Protein AF-A0A940D2N0-F1 (afdb_monomer_lite)

Structure (mmCIF, N/CA/C/O backbone):
data_AF-A0A940D2N0-F1
#
_entry.id   AF-A0A940D2N0-F1
#
loop_
_atom_site.group_PDB
_atom_site.id
_atom_site.type_symbol
_atom_site.label_atom_id
_atom_site.label_alt_id
_atom_site.label_comp_id
_atom_site.label_asym_id
_atom_site.label_entity_id
_atom_site.label_seq_id
_atom_site.pdbx_PDB_ins_code
_atom_site.Cartn_x
_atom_site.Cartn_y
_atom_site.Cartn_z
_atom_site.occupancy
_atom_site.B_iso_or_equiv
_atom_site.auth_seq_id
_atom_site.auth_comp_id
_atom_site.auth_asym_id
_atom_site.auth_atom_id
_atom_site.pdbx_PDB_model_num
ATOM 1 N N . MET A 1 1 ? 44.400 31.206 -24.553 1.00 42.47 1 MET A N 1
ATOM 2 C CA . MET A 1 1 ? 43.713 30.083 -25.236 1.00 42.47 1 MET A CA 1
ATOM 3 C C . MET A 1 1 ? 43.648 28.810 -24.386 1.00 42.47 1 MET A C 1
ATOM 5 O O . MET A 1 1 ? 42.580 28.224 -24.351 1.00 42.47 1 MET A O 1
ATOM 9 N N . ARG A 1 2 ? 44.701 28.421 -23.636 1.00 30.66 2 ARG A N 1
ATOM 10 C CA . ARG A 1 2 ? 44.625 27.320 -22.640 1.00 30.66 2 ARG A CA 1
ATOM 11 C C . ARG A 1 2 ? 43.564 27.548 -21.544 1.00 30.66 2 ARG A C 1
ATOM 13 O O . ARG A 1 2 ? 42.699 26.708 -21.365 1.00 30.66 2 ARG A O 1
ATOM 20 N N . LEU A 1 3 ? 43.518 28.754 -20.968 1.00 36.91 3 LEU A N 1
ATOM 21 C CA . LEU A 1 3 ? 42.547 29.148 -19.926 1.00 36.91 3 LEU A CA 1
ATOM 22 C C . LEU A 1 3 ? 41.059 28.997 -20.302 1.00 36.91 3 LEU A C 1
ATOM 24 O O . LEU A 1 3 ? 40.230 28.784 -19.427 1.00 36.91 3 LEU A O 1
ATOM 28 N N . VAL A 1 4 ? 40.704 29.105 -21.588 1.00 44.12 4 VAL A N 1
ATOM 29 C CA . VAL A 1 4 ? 39.301 28.993 -22.036 1.00 44.12 4 VAL A CA 1
ATOM 30 C C . VAL A 1 4 ? 38.882 27.526 -22.161 1.00 44.12 4 VAL A C 1
ATOM 32 O O . VAL A 1 4 ? 37.734 27.189 -21.895 1.00 44.12 4 VAL A O 1
ATOM 35 N N . ILE A 1 5 ? 39.821 26.648 -22.519 1.00 44.94 5 ILE A N 1
ATOM 36 C CA . ILE A 1 5 ? 39.589 25.202 -22.600 1.00 44.94 5 ILE A CA 1
ATOM 37 C C . ILE A 1 5 ? 39.470 24.632 -21.181 1.00 44.94 5 ILE A C 1
ATOM 39 O O . ILE A 1 5 ? 38.525 23.901 -20.897 1.00 44.94 5 ILE A O 1
ATOM 43 N N . ASP A 1 6 ? 40.338 25.061 -20.262 1.00 41.06 6 ASP A N 1
ATOM 44 C CA . ASP A 1 6 ? 40.288 24.637 -18.858 1.00 41.06 6 ASP A CA 1
ATOM 45 C C . ASP A 1 6 ? 39.016 25.146 -18.147 1.00 41.06 6 ASP A C 1
ATOM 47 O O . ASP A 1 6 ? 38.401 24.419 -17.364 1.00 41.06 6 ASP A O 1
ATOM 51 N N . GLY A 1 7 ? 38.563 26.361 -18.484 1.00 45.44 7 GLY A N 1
ATOM 52 C CA . GLY A 1 7 ? 37.360 26.979 -17.917 1.00 45.44 7 GLY A CA 1
ATOM 53 C C . GLY A 1 7 ? 36.029 26.373 -18.375 1.00 45.44 7 GLY A C 1
ATOM 54 O O . GLY A 1 7 ? 35.038 26.520 -17.669 1.00 45.44 7 GLY A O 1
ATOM 55 N N . VAL A 1 8 ? 35.986 25.677 -19.519 1.00 53.19 8 VAL A N 1
ATOM 56 C CA . VAL A 1 8 ? 34.777 24.989 -20.021 1.00 53.19 8 VAL A CA 1
ATOM 57 C C . VAL A 1 8 ? 34.807 23.496 -19.691 1.00 53.19 8 VAL A C 1
ATOM 59 O O . VAL A 1 8 ? 33.771 22.921 -19.360 1.00 53.19 8 VAL A O 1
ATOM 62 N N . CYS A 1 9 ? 35.987 22.869 -19.707 1.00 49.59 9 CYS A N 1
ATOM 63 C CA . CYS A 1 9 ? 36.129 21.450 -19.391 1.00 49.59 9 CYS A CA 1
ATOM 64 C C . CYS A 1 9 ? 35.822 21.141 -17.919 1.00 49.59 9 CYS A C 1
ATOM 66 O O . CYS A 1 9 ? 35.158 20.146 -17.648 1.00 49.59 9 CYS A O 1
ATOM 68 N N . MET A 1 10 ? 36.232 21.993 -16.974 1.00 48.81 10 MET A N 1
ATOM 69 C CA . MET A 1 10 ? 35.959 21.772 -15.546 1.00 48.81 10 MET A CA 1
ATOM 70 C C . MET A 1 10 ? 34.458 21.779 -15.193 1.00 48.81 10 MET A C 1
ATOM 72 O O . MET A 1 10 ? 34.001 20.804 -14.600 1.00 48.81 10 MET A O 1
ATOM 76 N N . PRO A 1 11 ? 33.648 22.784 -15.584 1.00 55.59 11 PRO A N 1
ATOM 77 C CA . PRO A 1 11 ? 32.206 22.753 -15.346 1.00 55.59 11 PRO A CA 1
ATOM 78 C C . PRO A 1 11 ? 31.516 21.584 -16.049 1.00 55.59 11 PRO A C 1
ATOM 80 O O . PRO A 1 11 ? 30.593 21.006 -15.488 1.00 55.59 11 PRO A O 1
ATOM 83 N N . LEU A 1 12 ? 31.960 21.202 -17.252 1.00 55.38 12 LEU A N 1
ATOM 84 C CA . LEU A 1 12 ? 31.376 20.075 -17.980 1.00 55.38 12 LEU A CA 1
ATOM 85 C C . LEU A 1 12 ? 31.662 18.744 -17.274 1.00 55.38 12 LEU A C 1
ATOM 87 O O . LEU A 1 12 ? 30.763 17.923 -17.137 1.00 55.38 12 LEU A O 1
ATOM 91 N N . VAL A 1 13 ? 32.888 18.551 -16.777 1.00 58.03 13 VAL A N 1
ATOM 92 C CA . VAL A 1 13 ? 33.259 17.384 -15.967 1.00 58.03 13 VAL A CA 1
ATOM 93 C C . VAL A 1 13 ? 32.485 17.384 -14.655 1.00 58.03 13 VAL A C 1
ATOM 95 O O . VAL A 1 13 ? 31.964 16.341 -14.287 1.00 58.03 13 VAL A O 1
ATOM 98 N N . VAL A 1 14 ? 32.322 18.537 -13.998 1.00 57.53 14 VAL A N 1
ATOM 99 C CA . VAL A 1 14 ? 31.516 18.667 -12.775 1.00 57.53 14 VAL A CA 1
ATOM 100 C C . VAL A 1 14 ? 30.045 18.355 -13.044 1.00 57.53 14 VAL A C 1
ATOM 102 O O . VAL A 1 14 ? 29.460 17.612 -12.275 1.00 57.53 14 VAL A O 1
ATOM 105 N N . VAL A 1 15 ? 29.452 18.825 -14.146 1.00 58.59 15 VAL A N 1
ATOM 106 C CA . VAL A 1 15 ? 28.062 18.511 -14.527 1.00 58.59 15 VAL A CA 1
ATOM 107 C C . VAL A 1 15 ? 27.904 17.040 -14.906 1.00 58.59 15 VAL A C 1
ATOM 109 O O . VAL A 1 15 ? 26.910 16.424 -14.532 1.00 58.59 15 VAL A O 1
ATOM 112 N N . ILE A 1 16 ? 28.876 16.438 -15.595 1.00 58.12 16 ILE A N 1
ATOM 113 C CA . ILE A 1 16 ? 28.885 14.995 -15.882 1.00 58.12 16 ILE A CA 1
ATOM 114 C C . ILE A 1 16 ? 28.991 14.203 -14.572 1.00 58.12 16 ILE A C 1
ATOM 116 O O . ILE A 1 16 ? 28.229 13.269 -14.363 1.00 58.12 16 ILE A O 1
ATOM 120 N N . PHE A 1 17 ? 29.856 14.613 -13.644 1.00 59.34 17 PHE A N 1
ATOM 121 C CA . PHE A 1 17 ? 29.992 13.967 -12.339 1.00 59.34 17 PHE A CA 1
ATOM 122 C C . PHE A 1 17 ? 28.720 14.129 -11.492 1.00 59.34 17 PHE A C 1
ATOM 124 O O . PHE A 1 17 ? 28.229 13.158 -10.928 1.00 59.34 17 PHE A O 1
ATOM 131 N N . HIS A 1 18 ? 28.120 15.323 -11.469 1.00 52.34 18 HIS A N 1
ATOM 132 C CA . HIS A 1 18 ? 26.886 15.598 -10.727 1.00 52.34 18 HIS A CA 1
ATOM 133 C C . HIS A 1 18 ? 25.662 14.92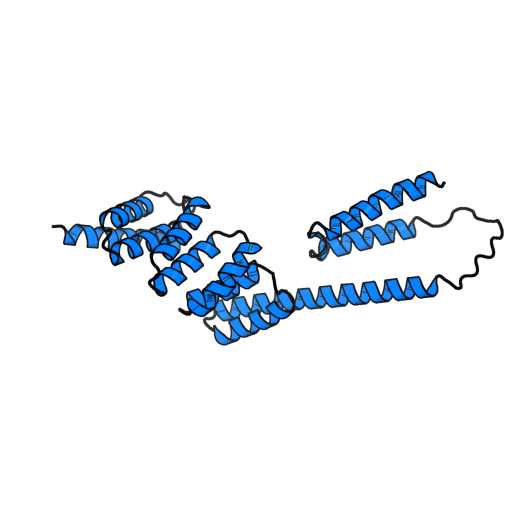1 -11.348 1.00 52.34 18 HIS A C 1
ATOM 135 O O . HIS A 1 18 ? 24.758 14.530 -10.626 1.00 52.34 18 HIS A O 1
ATOM 141 N N . SER A 1 19 ? 25.628 14.735 -12.670 1.00 52.41 19 SER A N 1
ATOM 142 C CA . SER A 1 19 ? 24.551 14.011 -13.365 1.00 52.41 19 SER A CA 1
ATOM 143 C C . SER A 1 19 ? 24.666 12.486 -13.275 1.00 52.41 19 SER A C 1
ATOM 145 O O . SER A 1 19 ? 23.705 11.788 -13.591 1.00 52.41 19 SER A O 1
ATOM 147 N N . PHE A 1 20 ? 25.815 11.973 -12.825 1.00 51.84 20 PHE A N 1
ATOM 148 C CA . PHE A 1 20 ? 25.974 10.590 -12.372 1.00 51.84 20 PHE A CA 1
ATOM 149 C C . PHE A 1 20 ? 25.550 10.398 -10.906 1.00 51.84 20 PHE A C 1
ATOM 151 O O . PHE A 1 20 ? 25.188 9.286 -10.529 1.00 51.84 20 PHE A O 1
ATOM 158 N N . VAL A 1 21 ? 25.613 11.456 -10.087 1.00 49.47 21 VAL A N 1
ATOM 159 C CA . VAL A 1 21 ? 25.302 11.417 -8.646 1.00 49.47 21 VAL A CA 1
ATOM 160 C C . VAL A 1 21 ? 23.835 11.755 -8.369 1.00 49.47 21 VAL A C 1
ATOM 162 O O . VAL A 1 21 ? 23.192 11.070 -7.579 1.00 49.47 21 VAL A O 1
ATOM 165 N N . ASP A 1 22 ? 23.282 12.752 -9.056 1.00 48.19 22 ASP A N 1
ATOM 166 C CA . ASP A 1 22 ? 21.862 13.079 -9.014 1.00 48.19 22 ASP A CA 1
ATOM 167 C C . ASP A 1 22 ? 21.151 12.485 -10.229 1.00 48.19 22 ASP A C 1
ATOM 169 O O . ASP A 1 22 ? 21.727 12.312 -11.298 1.00 48.19 22 ASP A O 1
ATOM 173 N N . ASN A 1 23 ? 19.865 12.181 -10.081 1.00 56.75 23 ASN A N 1
ATOM 174 C CA . ASN A 1 23 ? 19.067 11.383 -11.015 1.00 56.75 23 ASN A CA 1
ATOM 175 C C . ASN A 1 23 ? 18.307 12.171 -12.136 1.00 56.75 23 ASN A C 1
ATOM 177 O O . ASN A 1 23 ? 17.272 11.668 -12.582 1.00 56.75 23 ASN A O 1
ATOM 181 N N . PRO A 1 24 ? 18.684 13.386 -12.628 1.00 51.34 24 PRO A N 1
ATOM 182 C CA . PRO A 1 24 ? 17.834 14.131 -13.561 1.00 51.34 24 PRO A CA 1
ATOM 183 C C . PRO A 1 24 ? 17.935 13.666 -15.024 1.00 51.34 24 PRO A C 1
ATOM 185 O O . PRO A 1 24 ? 17.017 13.939 -15.794 1.00 51.34 24 PRO A O 1
ATOM 188 N N . LEU A 1 25 ? 18.976 12.924 -15.431 1.00 50.53 25 LEU A N 1
ATOM 189 C CA . LEU A 1 25 ? 19.099 12.415 -16.811 1.00 50.53 25 LEU A CA 1
ATOM 190 C C . LEU A 1 25 ? 18.144 11.252 -17.138 1.00 50.53 25 LEU A C 1
ATOM 192 O O . LEU A 1 25 ? 17.963 10.932 -18.312 1.00 50.53 25 LEU A O 1
ATOM 196 N N . ARG A 1 26 ? 17.482 10.650 -16.137 1.00 53.97 26 ARG A N 1
ATOM 197 C CA . ARG A 1 26 ? 16.362 9.720 -16.374 1.00 53.97 26 ARG A CA 1
ATOM 198 C C . ARG A 1 26 ? 15.154 10.421 -16.995 1.00 53.97 26 ARG A C 1
ATOM 200 O O . ARG A 1 26 ? 14.359 9.780 -17.680 1.00 53.97 26 ARG A O 1
ATOM 207 N N . ASN A 1 27 ? 15.008 11.727 -16.773 1.00 63.56 27 ASN A N 1
ATOM 208 C CA . ASN A 1 27 ? 13.950 12.492 -17.405 1.00 63.56 27 ASN A CA 1
ATOM 209 C C . ASN A 1 27 ? 14.336 12.789 -18.861 1.00 63.56 27 ASN A C 1
ATOM 211 O O . ASN A 1 27 ? 15.255 13.563 -19.135 1.00 63.56 27 ASN A O 1
ATOM 215 N N . VAL A 1 28 ? 13.599 12.179 -19.793 1.00 57.47 28 VAL A N 1
ATOM 216 C CA . VAL A 1 28 ? 13.829 12.279 -21.242 1.00 57.47 28 VAL A CA 1
ATOM 217 C C . VAL A 1 28 ? 13.925 13.737 -21.701 1.00 57.47 28 VAL A C 1
ATOM 219 O O . VAL A 1 28 ? 14.784 14.059 -22.518 1.00 57.47 28 VAL A O 1
ATOM 222 N N . ALA A 1 29 ? 13.117 14.641 -21.138 1.00 56.66 29 ALA A N 1
ATOM 223 C CA . ALA A 1 29 ? 13.148 16.058 -21.498 1.00 56.66 29 ALA A CA 1
ATOM 224 C C . ALA A 1 29 ? 14.491 16.719 -21.143 1.00 56.66 29 ALA A C 1
ATOM 226 O O . ALA A 1 29 ? 15.056 17.458 -21.949 1.00 56.66 29 ALA A O 1
ATOM 227 N N . VAL A 1 30 ? 15.039 16.407 -19.966 1.00 63.41 30 VAL A N 1
ATOM 228 C CA . VAL A 1 30 ? 16.324 16.950 -19.502 1.00 63.41 30 VAL A CA 1
ATOM 229 C C . VAL A 1 30 ? 17.475 16.389 -20.336 1.00 63.41 30 VAL A C 1
ATOM 231 O O . VAL A 1 30 ? 18.354 17.144 -20.750 1.00 63.41 30 VAL A O 1
ATOM 234 N N . GLY A 1 31 ? 17.437 15.092 -20.664 1.00 60.97 31 GLY A N 1
ATOM 235 C CA . GLY A 1 31 ? 18.424 14.462 -21.546 1.00 60.97 31 GLY A CA 1
ATOM 236 C C . GLY A 1 31 ? 18.449 15.071 -22.956 1.00 60.97 31 GLY A C 1
ATOM 237 O O . GLY A 1 31 ? 19.522 15.321 -23.512 1.00 60.97 31 GLY A O 1
ATOM 238 N N . VAL A 1 32 ? 17.280 15.382 -23.525 1.00 64.62 32 VAL A N 1
ATOM 239 C CA . VAL A 1 32 ? 17.170 16.035 -24.843 1.00 64.62 32 VAL A CA 1
ATOM 240 C C . VAL A 1 32 ? 17.714 17.468 -24.804 1.00 64.62 32 VAL A C 1
ATOM 242 O O . VAL A 1 32 ? 18.492 17.851 -25.676 1.00 64.62 32 VAL A O 1
ATOM 245 N N . ILE A 1 33 ? 17.379 18.252 -23.775 1.00 68.31 33 ILE A N 1
ATOM 246 C CA . ILE A 1 33 ? 17.893 19.625 -23.623 1.00 68.31 33 ILE A CA 1
ATOM 247 C C . ILE A 1 33 ? 19.417 19.618 -23.447 1.00 68.31 33 ILE A C 1
ATOM 249 O O . ILE A 1 33 ? 20.118 20.414 -24.072 1.00 68.31 33 ILE A O 1
ATOM 253 N N . PHE A 1 34 ? 19.943 18.698 -22.637 1.00 69.69 34 PHE A N 1
ATOM 254 C CA . PHE A 1 34 ? 21.377 18.572 -22.395 1.00 69.69 34 PHE A CA 1
ATOM 255 C C . PHE A 1 34 ? 22.150 18.209 -23.671 1.00 69.69 34 PHE A C 1
ATOM 257 O O . PHE A 1 34 ? 23.133 18.865 -24.014 1.00 69.69 34 PHE A O 1
ATOM 264 N N . THR A 1 35 ? 21.682 17.209 -24.423 1.00 67.81 35 THR A N 1
ATOM 265 C CA . THR A 1 35 ? 22.320 16.805 -25.690 1.00 67.81 35 THR A CA 1
ATOM 266 C C . THR A 1 35 ? 22.256 17.906 -26.751 1.00 67.81 35 THR A C 1
ATOM 268 O O . THR A 1 35 ? 23.238 18.131 -27.460 1.0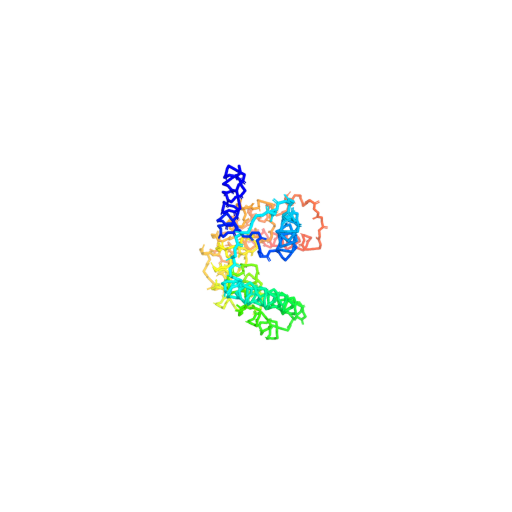0 67.81 35 THR A O 1
ATOM 271 N N . PHE A 1 36 ? 21.153 18.655 -26.811 1.00 68.69 36 PHE A N 1
ATOM 272 C CA . PHE A 1 36 ? 21.015 19.819 -27.686 1.00 68.69 36 PHE A CA 1
ATOM 273 C C . PHE A 1 36 ? 21.981 20.958 -27.311 1.00 68.69 36 PHE A C 1
ATOM 275 O O . PHE A 1 36 ? 22.633 21.528 -28.188 1.00 68.69 36 PHE A O 1
ATOM 282 N N . MET A 1 37 ? 22.147 21.245 -26.015 1.00 64.69 37 MET A N 1
ATOM 283 C CA . MET A 1 37 ? 23.111 22.235 -25.510 1.00 64.69 37 MET A CA 1
ATOM 284 C C . MET A 1 37 ? 24.556 21.864 -25.876 1.00 64.69 37 MET A C 1
ATOM 286 O O . MET A 1 37 ? 25.300 22.702 -26.387 1.00 64.69 37 MET A O 1
ATOM 290 N N . VAL A 1 38 ? 24.948 20.600 -25.683 1.00 69.88 38 VAL A N 1
ATOM 291 C CA . VAL A 1 38 ? 26.287 20.108 -26.056 1.00 69.88 38 VAL A CA 1
ATOM 292 C C . VAL A 1 38 ? 26.518 20.225 -27.569 1.00 69.88 38 VAL A C 1
ATOM 294 O O . VAL A 1 38 ? 27.590 20.660 -27.999 1.00 69.88 38 VAL A O 1
ATOM 297 N N . ALA A 1 39 ? 25.510 19.911 -28.389 1.00 65.56 39 ALA A N 1
ATOM 298 C CA . ALA A 1 39 ? 25.588 20.061 -29.842 1.00 65.56 39 ALA A CA 1
ATOM 299 C C . ALA A 1 39 ? 25.752 21.531 -30.278 1.00 65.56 39 ALA A C 1
ATOM 301 O O . ALA A 1 39 ? 26.574 21.823 -31.147 1.00 65.56 39 ALA A O 1
ATOM 302 N N . LEU A 1 40 ? 25.036 22.470 -29.648 1.00 60.00 40 LEU A N 1
ATOM 303 C CA . LEU A 1 40 ? 25.166 23.910 -29.914 1.00 60.00 40 LEU A CA 1
ATOM 304 C C . LEU A 1 40 ? 26.561 24.449 -29.569 1.00 60.00 40 LEU A C 1
ATOM 306 O O . LEU A 1 40 ? 27.141 25.209 -30.348 1.00 60.00 40 LEU A O 1
ATOM 310 N N . VAL A 1 41 ? 27.129 24.027 -28.436 1.00 62.94 41 VAL A N 1
ATOM 311 C CA . VAL A 1 41 ? 28.503 24.388 -28.048 1.00 62.94 41 VAL A CA 1
ATOM 312 C C . VAL A 1 41 ? 29.515 23.835 -29.057 1.00 62.94 41 VAL A C 1
ATOM 314 O O . VAL A 1 41 ? 30.440 24.545 -29.451 1.00 62.94 41 VAL A O 1
ATOM 317 N N . SER A 1 42 ? 29.309 22.608 -29.548 1.00 56.44 42 SER A N 1
ATOM 318 C CA . SER A 1 42 ? 30.153 22.001 -30.585 1.00 56.44 42 SER A CA 1
ATOM 319 C C . SER A 1 42 ? 30.074 22.739 -31.931 1.00 56.44 42 SER A C 1
ATOM 321 O O . SER A 1 42 ? 31.092 22.886 -32.607 1.00 56.44 42 SER A O 1
ATOM 323 N N . LEU A 1 43 ? 28.902 23.265 -32.302 1.00 55.00 43 LEU A N 1
ATOM 324 C CA . LEU A 1 43 ? 28.702 24.027 -33.543 1.00 55.00 43 LEU A CA 1
ATOM 325 C C . LEU A 1 43 ? 29.325 25.432 -33.505 1.00 55.00 43 LEU A C 1
ATOM 327 O O . LEU A 1 43 ? 29.778 25.924 -34.540 1.00 55.00 43 LEU A O 1
ATOM 331 N N . ASN A 1 44 ? 29.402 26.062 -32.328 1.00 50.31 44 ASN A N 1
ATOM 332 C CA . ASN A 1 44 ? 30.057 27.365 -32.154 1.00 50.31 44 ASN A CA 1
ATOM 333 C C . ASN A 1 44 ? 31.597 27.294 -32.159 1.00 50.31 44 ASN A C 1
ATOM 335 O O . ASN A 1 44 ? 32.256 28.330 -32.240 1.00 50.31 44 ASN A O 1
ATOM 339 N N . LEU A 1 45 ? 32.191 26.096 -32.177 1.00 47.84 45 LEU A N 1
ATOM 340 C CA . LEU A 1 45 ? 33.626 25.878 -32.402 1.00 47.84 45 LEU A CA 1
ATOM 341 C C . LEU A 1 45 ? 33.982 25.844 -33.903 1.00 47.84 45 LEU A C 1
ATOM 343 O O . LEU A 1 45 ? 34.798 25.038 -34.352 1.00 47.84 45 LEU A O 1
ATOM 347 N N . LYS A 1 46 ? 33.398 26.735 -34.713 1.00 45.09 46 LYS A N 1
ATOM 348 C CA . LYS A 1 46 ? 33.908 26.997 -36.065 1.00 45.09 46 LYS A CA 1
ATOM 349 C C . LYS A 1 46 ? 35.216 27.778 -35.931 1.00 45.09 46 LYS A C 1
ATOM 351 O O . LYS A 1 46 ? 35.212 28.977 -35.666 1.00 45.09 46 LYS A O 1
ATOM 356 N N . VAL A 1 47 ? 36.329 27.056 -36.074 1.00 47.81 47 VAL A N 1
ATOM 357 C CA . VAL A 1 47 ? 37.717 27.540 -36.044 1.00 47.81 47 VAL A CA 1
ATOM 358 C C . VAL A 1 47 ? 37.863 28.766 -36.946 1.00 47.81 47 VAL A C 1
ATOM 360 O O . VAL A 1 47 ? 37.959 28.658 -38.167 1.00 47.81 47 VAL A O 1
ATOM 363 N N . ARG A 1 48 ? 37.863 29.951 -36.334 1.00 42.91 48 ARG A N 1
ATOM 364 C CA . ARG A 1 48 ? 38.181 31.206 -37.007 1.00 42.91 48 ARG A CA 1
ATOM 365 C C . ARG A 1 48 ? 39.700 31.374 -36.923 1.00 42.91 48 ARG A C 1
ATOM 367 O O . ARG A 1 48 ? 40.227 31.727 -35.874 1.00 42.91 48 ARG A O 1
ATOM 374 N N . ASN A 1 49 ? 40.349 31.075 -38.048 1.00 44.78 49 ASN A N 1
ATOM 375 C CA . ASN A 1 49 ? 41.762 31.268 -38.397 1.00 44.78 49 ASN A CA 1
ATOM 376 C C . ASN A 1 49 ? 42.767 30.230 -37.860 1.00 44.78 49 ASN A C 1
ATOM 378 O O . ASN A 1 49 ? 43.369 30.397 -36.804 1.00 44.78 49 ASN A O 1
ATOM 382 N N . LEU A 1 50 ? 43.032 29.207 -38.680 1.00 42.22 50 LEU A N 1
ATOM 383 C CA . LEU A 1 50 ? 44.270 28.419 -38.647 1.00 42.22 50 LEU A CA 1
ATOM 384 C C . LEU A 1 50 ? 44.789 28.201 -40.081 1.00 42.22 50 LEU A C 1
ATOM 386 O O . LEU A 1 50 ? 44.848 27.087 -40.590 1.00 42.22 50 LEU A O 1
ATOM 390 N N . GLU A 1 51 ? 45.207 29.283 -40.741 1.00 42.12 51 GLU A N 1
ATOM 391 C CA . GLU A 1 51 ? 46.221 29.185 -41.797 1.00 42.12 51 GLU A CA 1
ATOM 392 C C . GLU A 1 51 ? 47.594 29.048 -41.132 1.00 42.12 51 GLU A C 1
ATOM 394 O O . GLU A 1 51 ? 48.350 30.005 -40.990 1.00 42.12 51 GLU A O 1
ATOM 399 N N . ARG A 1 52 ? 47.905 27.849 -40.644 1.00 38.41 52 ARG A N 1
ATOM 400 C CA . ARG A 1 52 ? 49.288 27.379 -40.520 1.00 38.41 52 ARG A CA 1
ATOM 401 C C . ARG A 1 52 ? 49.270 25.865 -40.433 1.00 38.41 52 ARG A C 1
ATOM 403 O O . ARG A 1 52 ? 48.621 25.280 -39.570 1.00 38.41 52 ARG A O 1
ATOM 410 N N . SER A 1 53 ? 49.955 25.270 -41.397 1.00 45.72 53 SER A N 1
ATOM 411 C CA . SER A 1 53 ? 50.086 23.847 -41.661 1.00 45.72 53 SER A CA 1
ATOM 412 C C . SER A 1 53 ? 50.530 23.063 -40.427 1.00 45.72 53 SER A C 1
ATOM 414 O O . SER A 1 53 ? 51.713 22.865 -40.172 1.00 45.72 53 SER A O 1
ATOM 416 N N . VAL A 1 54 ? 49.555 22.543 -39.692 1.00 41.66 54 VAL A N 1
ATOM 417 C CA . VAL A 1 54 ? 49.727 21.316 -38.923 1.00 41.66 54 VA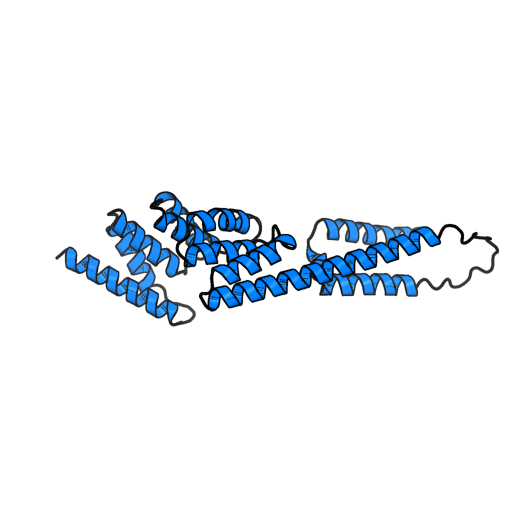L A CA 1
ATOM 418 C C . VAL A 1 54 ? 49.027 20.252 -39.749 1.00 41.66 54 VAL A C 1
ATOM 420 O O . VAL A 1 54 ? 47.802 20.260 -39.861 1.00 41.66 54 VAL A O 1
ATOM 423 N N . SER A 1 55 ? 49.792 19.364 -40.381 1.00 35.75 55 SER A N 1
ATOM 424 C CA . SER A 1 55 ? 49.258 18.147 -40.991 1.00 35.75 55 SER A CA 1
ATOM 425 C C . SER A 1 55 ? 48.757 17.231 -39.873 1.00 35.75 55 SER A C 1
ATOM 427 O O . SER A 1 55 ? 49.383 16.248 -39.491 1.00 35.75 55 SER A O 1
ATOM 429 N N . PHE A 1 56 ? 47.608 17.588 -39.301 1.00 41.53 56 PHE A N 1
ATOM 430 C CA . PHE A 1 56 ? 46.897 16.768 -38.340 1.00 41.53 56 PHE A CA 1
ATOM 431 C C . PHE A 1 56 ? 46.290 15.613 -39.132 1.00 41.53 56 PHE A C 1
ATOM 433 O O . PHE A 1 56 ? 45.205 15.717 -39.703 1.00 41.53 56 PHE A O 1
ATOM 440 N N . THR A 1 57 ? 47.042 14.523 -39.262 1.00 38.78 57 THR A N 1
ATOM 441 C CA . THR A 1 57 ? 46.560 13.301 -39.899 1.00 38.78 57 THR A CA 1
ATOM 442 C C . THR A 1 57 ? 45.268 12.870 -39.212 1.00 38.78 57 THR A C 1
ATOM 444 O O . THR A 1 57 ? 45.273 12.440 -38.062 1.00 38.78 57 THR A O 1
ATOM 447 N N . PHE A 1 58 ? 44.161 12.968 -39.949 1.00 45.75 58 PHE A N 1
ATOM 448 C CA . PHE A 1 58 ? 42.770 12.681 -39.571 1.00 45.75 58 PHE A CA 1
ATOM 449 C C . PHE A 1 58 ? 42.504 11.237 -39.073 1.00 45.75 58 PHE A C 1
ATOM 451 O O . PHE A 1 58 ? 41.354 10.847 -38.876 1.00 45.75 58 PHE A O 1
ATOM 458 N N . LYS A 1 59 ? 43.547 10.421 -38.871 1.00 50.28 59 LYS A N 1
ATOM 459 C CA . LYS A 1 59 ? 43.464 8.972 -38.636 1.00 50.28 59 LYS A CA 1
ATOM 460 C C . LYS A 1 59 ? 42.832 8.572 -37.294 1.00 50.28 59 LYS A C 1
ATOM 462 O O . LYS A 1 59 ? 42.305 7.471 -37.211 1.00 50.28 59 LYS A O 1
ATOM 467 N N . ASN A 1 60 ? 42.787 9.456 -36.290 1.00 52.28 60 ASN A N 1
ATOM 468 C CA . ASN A 1 60 ? 42.316 9.105 -34.935 1.00 52.28 60 ASN A CA 1
ATOM 469 C C . ASN A 1 60 ? 40.926 9.659 -34.546 1.00 52.28 60 ASN A C 1
ATOM 471 O O . ASN A 1 60 ? 40.491 9.462 -33.416 1.00 52.28 60 ASN A O 1
ATOM 475 N N . ILE A 1 61 ? 40.188 10.307 -35.460 1.00 53.69 61 ILE A N 1
ATOM 476 C CA . ILE A 1 61 ? 38.821 10.826 -35.192 1.00 53.69 61 ILE A CA 1
ATOM 477 C C . ILE A 1 61 ? 37.747 9.737 -35.386 1.00 53.69 61 ILE A C 1
ATOM 479 O O . ILE A 1 61 ? 36.670 9.782 -34.788 1.00 53.69 61 ILE A O 1
ATOM 483 N N . PHE A 1 62 ? 38.046 8.734 -36.211 1.00 58.03 62 PHE A N 1
ATOM 484 C CA . PHE A 1 62 ? 37.140 7.633 -36.533 1.00 58.03 62 PHE A CA 1
ATOM 485 C C . PHE A 1 62 ? 36.668 6.822 -35.306 1.00 58.03 62 PHE A C 1
ATOM 487 O O . PHE A 1 62 ? 35.453 6.664 -35.160 1.00 58.03 62 PHE A O 1
ATOM 494 N N . PRO A 1 63 ? 37.544 6.381 -34.372 1.00 66.75 63 PRO A N 1
ATOM 495 C CA . PRO A 1 63 ? 37.099 5.625 -33.198 1.00 66.75 63 PRO A CA 1
ATOM 496 C C . PRO A 1 63 ? 36.208 6.456 -32.264 1.00 66.75 63 PRO A C 1
ATOM 498 O O . PRO A 1 63 ? 35.230 5.932 -31.738 1.00 66.75 63 PRO A O 1
ATOM 501 N N . HIS A 1 64 ? 36.467 7.762 -32.122 1.00 63.78 64 HIS A N 1
ATOM 502 C CA . HIS A 1 64 ? 35.620 8.646 -31.315 1.00 63.78 64 HIS A CA 1
ATOM 503 C C . HIS A 1 64 ? 34.224 8.824 -31.932 1.00 63.78 64 HIS A C 1
ATOM 505 O O . HIS A 1 64 ? 33.231 8.829 -31.210 1.00 63.78 64 HIS A O 1
ATOM 511 N N . ARG A 1 65 ? 34.116 8.951 -33.263 1.00 71.62 65 ARG A N 1
ATOM 512 C CA . ARG A 1 65 ? 32.817 9.068 -33.953 1.00 71.62 65 ARG A CA 1
ATOM 513 C C . ARG A 1 65 ? 31.980 7.793 -33.850 1.00 71.62 65 ARG A C 1
ATOM 515 O O . ARG A 1 65 ? 30.775 7.880 -33.619 1.00 71.62 65 ARG A O 1
ATOM 522 N N . ILE A 1 66 ? 32.621 6.629 -33.966 1.00 80.00 66 ILE A N 1
ATOM 523 C CA . ILE A 1 66 ? 31.970 5.329 -33.759 1.00 80.00 66 ILE A CA 1
ATOM 524 C C . ILE A 1 66 ? 31.491 5.206 -32.311 1.00 80.00 66 ILE A C 1
ATOM 526 O O . ILE A 1 66 ? 30.329 4.879 -32.088 1.00 80.00 66 ILE A O 1
ATOM 530 N N . PHE A 1 67 ? 32.341 5.539 -31.335 1.00 77.94 67 PHE A N 1
ATOM 531 C CA . PHE A 1 67 ? 31.976 5.509 -29.919 1.00 77.94 67 PHE A CA 1
ATOM 532 C C . PHE A 1 67 ? 30.797 6.442 -29.607 1.00 77.94 67 PHE A C 1
ATOM 534 O O . PHE A 1 67 ? 29.832 6.014 -28.979 1.00 77.94 67 PHE A O 1
ATOM 541 N N . SER A 1 68 ? 30.809 7.682 -30.114 1.00 72.12 68 SER A N 1
ATOM 542 C CA . SER A 1 68 ? 29.681 8.607 -29.943 1.00 72.12 68 SER A CA 1
ATOM 543 C C . SER A 1 68 ? 28.399 8.110 -30.618 1.00 72.12 68 SER A C 1
ATOM 545 O O . SER A 1 68 ? 27.317 8.286 -30.069 1.00 72.12 68 SER A O 1
ATOM 547 N N . GLY A 1 69 ? 28.502 7.451 -31.778 1.00 79.12 69 GLY A N 1
ATOM 548 C CA . GLY A 1 69 ? 27.352 6.854 -32.460 1.00 79.12 69 GLY A CA 1
ATOM 549 C C . GLY A 1 69 ? 26.751 5.688 -31.674 1.00 79.12 69 GLY A C 1
ATOM 550 O O . GLY A 1 69 ? 25.542 5.649 -31.462 1.00 79.12 69 GLY A O 1
ATOM 551 N N . LEU A 1 70 ? 27.595 4.779 -31.173 1.00 85.69 70 LEU A N 1
ATOM 552 C CA . LEU A 1 70 ? 27.175 3.663 -30.319 1.00 85.69 70 LEU A CA 1
ATOM 553 C C . LEU A 1 70 ? 26.547 4.153 -29.010 1.00 85.69 70 LEU A C 1
ATOM 555 O O . LEU A 1 70 ? 25.534 3.605 -28.582 1.00 85.69 70 LEU A O 1
ATOM 559 N N . LEU A 1 71 ? 27.097 5.214 -28.413 1.00 81.56 71 LEU A N 1
ATOM 560 C CA . LEU A 1 71 ? 26.536 5.840 -27.218 1.00 81.56 71 LEU A CA 1
ATOM 561 C C . LEU A 1 71 ? 25.130 6.396 -27.479 1.00 81.56 71 LEU A C 1
ATOM 563 O O . LEU A 1 71 ? 24.228 6.152 -26.683 1.00 81.56 71 LEU A O 1
ATOM 567 N N . VAL A 1 72 ? 24.918 7.094 -28.600 1.00 83.06 72 VAL A N 1
ATOM 568 C CA . VAL A 1 72 ? 23.589 7.605 -28.978 1.00 83.06 72 VAL A CA 1
ATOM 569 C C . VAL A 1 72 ? 22.611 6.457 -29.218 1.00 83.06 72 VAL A C 1
ATOM 571 O O . VAL A 1 72 ? 21.498 6.499 -28.702 1.00 83.06 72 VAL A O 1
ATOM 574 N N . VAL A 1 73 ? 23.017 5.405 -29.934 1.00 85.69 73 VAL A N 1
ATOM 575 C CA . VAL A 1 73 ? 22.170 4.220 -30.154 1.00 85.69 73 VAL A CA 1
ATOM 576 C C . VAL A 1 73 ? 21.802 3.554 -28.828 1.00 85.69 73 VAL A C 1
ATOM 578 O O . VAL A 1 73 ? 20.640 3.217 -28.620 1.00 85.69 73 VAL A O 1
ATOM 581 N N . TYR A 1 74 ? 22.754 3.421 -27.904 1.00 83.81 74 TYR A N 1
ATOM 582 C CA . TYR A 1 74 ? 22.508 2.890 -26.565 1.00 83.81 74 TYR A CA 1
ATOM 583 C C . TYR A 1 74 ? 21.552 3.779 -25.756 1.00 83.81 74 TYR A C 1
ATOM 585 O O . TYR A 1 74 ? 20.615 3.276 -25.138 1.00 83.81 74 TYR A O 1
ATOM 593 N N . MET A 1 75 ? 21.732 5.102 -25.786 1.00 78.88 75 MET A N 1
ATOM 594 C CA . MET A 1 75 ? 20.829 6.047 -25.120 1.00 78.88 75 MET A CA 1
ATOM 595 C C . MET A 1 75 ? 19.409 5.986 -25.696 1.00 78.88 75 MET A C 1
ATOM 597 O O . MET A 1 75 ? 18.447 5.962 -24.932 1.00 78.88 75 MET A O 1
ATOM 601 N N . VAL A 1 76 ? 19.264 5.902 -27.022 1.00 84.56 76 VAL A N 1
ATOM 602 C CA . VAL A 1 76 ? 17.963 5.752 -27.694 1.00 84.56 76 VAL A CA 1
ATOM 603 C C . VAL A 1 76 ? 17.329 4.400 -27.371 1.00 84.56 76 VAL A C 1
ATOM 605 O O . VAL A 1 76 ? 16.138 4.326 -27.081 1.00 84.56 76 VAL A O 1
ATOM 608 N N . TYR A 1 77 ? 18.109 3.319 -27.368 1.00 84.81 77 TYR A N 1
ATOM 609 C CA . TYR A 1 77 ? 17.617 2.001 -26.979 1.00 84.81 77 TYR A CA 1
ATOM 610 C C . TYR A 1 77 ? 17.065 2.014 -25.548 1.00 84.81 77 TYR A C 1
ATOM 612 O O . TYR A 1 77 ? 15.941 1.562 -25.321 1.00 84.81 77 TYR A O 1
ATOM 620 N N . ASN A 1 78 ? 17.813 2.593 -24.603 1.00 80.81 78 ASN A N 1
ATOM 621 C CA . ASN A 1 78 ? 17.380 2.714 -23.213 1.00 80.81 78 ASN A CA 1
ATOM 622 C C . ASN A 1 78 ? 16.168 3.633 -23.054 1.00 80.81 78 ASN A C 1
ATOM 624 O O . ASN A 1 78 ? 15.262 3.298 -22.299 1.00 80.81 78 ASN A O 1
ATOM 628 N N . SER A 1 79 ? 16.099 4.758 -23.771 1.00 80.69 79 SER A N 1
ATOM 629 C CA . SER A 1 79 ? 14.949 5.667 -23.679 1.00 80.69 79 SER A CA 1
ATOM 630 C C . SER A 1 79 ? 13.668 5.028 -24.222 1.00 80.69 79 SER A C 1
ATOM 632 O O . SER A 1 79 ? 12.596 5.171 -23.626 1.00 80.69 79 SER A O 1
ATOM 634 N N . VAL A 1 80 ? 13.767 4.251 -25.305 1.00 86.12 80 VAL A N 1
ATOM 635 C CA . VAL A 1 80 ? 12.648 3.466 -25.839 1.00 86.12 80 VAL A CA 1
ATOM 636 C C . VAL A 1 80 ? 12.275 2.327 -24.887 1.00 86.12 80 VAL A C 1
ATOM 638 O O . VAL A 1 80 ? 11.087 2.104 -24.650 1.00 86.12 80 VAL A O 1
ATOM 641 N N . ALA A 1 81 ? 13.251 1.616 -24.313 1.00 86.50 81 ALA A N 1
ATOM 642 C CA . ALA A 1 81 ? 12.997 0.569 -23.321 1.00 86.50 81 ALA A CA 1
ATOM 643 C C . ALA A 1 81 ? 12.263 1.128 -22.094 1.00 86.50 81 ALA A C 1
ATOM 645 O O . ALA A 1 81 ? 11.206 0.613 -21.728 1.00 86.50 81 ALA A O 1
ATOM 646 N N . LEU A 1 82 ? 12.742 2.250 -21.556 1.00 88.31 82 LEU A N 1
ATOM 647 C CA . LEU A 1 82 ? 12.122 2.964 -20.446 1.00 88.31 82 LEU A CA 1
ATOM 648 C C . LEU A 1 82 ? 10.685 3.385 -20.781 1.00 88.31 82 LEU A C 1
ATOM 650 O O . LEU A 1 82 ? 9.761 3.124 -20.015 1.00 88.31 82 LEU A O 1
ATOM 654 N N . SER A 1 83 ? 10.468 3.964 -21.964 1.00 88.12 83 SER A N 1
ATOM 655 C CA . SER A 1 83 ? 9.132 4.375 -22.417 1.00 88.12 83 SER A CA 1
ATOM 656 C C . SER A 1 83 ? 8.162 3.190 -22.486 1.00 88.12 83 SER A C 1
ATOM 658 O O . SER A 1 83 ? 7.028 3.283 -22.013 1.00 88.12 83 SER A O 1
ATOM 660 N N . ARG A 1 84 ? 8.609 2.043 -23.016 1.00 93.38 84 ARG A N 1
ATOM 661 C CA . ARG A 1 84 ? 7.808 0.807 -23.044 1.00 93.38 84 ARG A CA 1
ATOM 662 C C . ARG A 1 84 ? 7.496 0.286 -21.644 1.00 93.38 84 ARG A C 1
ATOM 664 O O . ARG A 1 84 ? 6.384 -0.185 -21.420 1.00 93.38 84 ARG A O 1
ATOM 671 N N . ALA A 1 85 ? 8.439 0.386 -20.711 1.00 94.19 85 ALA A N 1
ATOM 672 C CA . ALA A 1 85 ? 8.236 -0.022 -19.326 1.00 94.19 85 ALA A CA 1
ATOM 673 C C . ALA A 1 85 ? 7.107 0.776 -18.659 1.00 94.19 85 ALA A C 1
ATOM 675 O O . ALA A 1 85 ? 6.200 0.188 -18.071 1.00 94.19 85 ALA A O 1
ATOM 676 N N . TYR A 1 86 ? 7.094 2.101 -18.833 1.00 94.19 86 TYR A N 1
ATOM 677 C CA . TYR A 1 86 ? 6.015 2.954 -18.325 1.00 94.19 86 TYR A CA 1
ATOM 678 C C . TYR A 1 86 ? 4.664 2.667 -18.992 1.00 94.19 86 TYR A C 1
ATOM 680 O O . TYR A 1 86 ? 3.631 2.720 -18.325 1.00 94.19 86 TYR A O 1
ATOM 688 N N . ILE A 1 87 ? 4.642 2.323 -20.284 1.00 94.88 87 ILE A N 1
ATOM 689 C CA . ILE A 1 87 ? 3.405 1.909 -20.966 1.00 94.88 87 ILE A CA 1
ATOM 690 C C . ILE A 1 87 ? 2.857 0.619 -20.343 1.00 94.88 87 ILE A C 1
ATOM 692 O O . ILE A 1 87 ? 1.699 0.594 -19.931 1.00 94.88 87 ILE A O 1
ATOM 696 N N . ARG A 1 88 ? 3.694 -0.414 -20.184 1.00 97.56 88 ARG A N 1
ATOM 697 C CA . ARG A 1 88 ? 3.308 -1.676 -19.527 1.00 97.56 88 ARG A CA 1
ATOM 698 C C . ARG A 1 88 ? 2.838 -1.454 -18.095 1.00 97.56 88 ARG A C 1
ATOM 700 O O . ARG A 1 88 ? 1.845 -2.035 -17.673 1.00 97.56 88 ARG A O 1
ATOM 707 N N . TRP A 1 89 ? 3.504 -0.576 -17.348 1.00 97.75 89 TRP A N 1
ATOM 708 C CA . TRP A 1 89 ? 3.057 -0.200 -16.011 1.00 97.75 89 TRP A CA 1
ATOM 709 C C . TRP A 1 89 ? 1.647 0.413 -16.061 1.00 97.75 89 TRP A C 1
ATOM 711 O O . TRP A 1 89 ? 0.752 -0.034 -15.340 1.00 97.75 89 TRP A O 1
ATOM 721 N N . ARG A 1 90 ? 1.390 1.370 -16.958 1.00 97.44 90 ARG A N 1
ATOM 722 C CA . ARG A 1 90 ? 0.049 1.957 -17.120 1.00 97.44 90 ARG A CA 1
ATOM 723 C C . ARG A 1 90 ? -1.010 0.927 -17.519 1.00 97.44 90 ARG A C 1
ATOM 725 O O . ARG A 1 90 ? -2.121 0.988 -16.996 1.00 97.44 90 ARG A O 1
ATOM 732 N N . GLU A 1 91 ? -0.679 -0.021 -18.391 1.00 97.38 91 GLU A N 1
ATOM 733 C CA . GLU A 1 91 ? -1.560 -1.146 -18.730 1.00 97.38 91 GLU A CA 1
ATOM 734 C C . GLU A 1 91 ? -1.860 -2.012 -17.505 1.00 97.38 91 GLU A C 1
ATOM 736 O O . GLU A 1 91 ? -3.020 -2.328 -17.243 1.00 97.38 91 GLU A O 1
ATOM 741 N N . GLY A 1 92 ? -0.838 -2.344 -16.711 1.00 97.56 92 GLY A N 1
ATOM 742 C CA . GLY A 1 92 ? -1.005 -3.093 -15.469 1.00 97.56 92 GLY A CA 1
ATOM 743 C C . GLY A 1 92 ? -1.960 -2.394 -14.504 1.00 97.56 92 GLY A C 1
ATOM 744 O O . GLY A 1 92 ? -2.877 -3.017 -13.973 1.00 97.56 92 GLY A O 1
ATOM 745 N N . LEU A 1 93 ? -1.825 -1.071 -14.364 1.00 96.88 93 LEU A N 1
ATOM 746 C CA . LEU A 1 93 ? -2.725 -0.252 -13.553 1.00 96.88 93 LEU A CA 1
ATOM 747 C C . LEU A 1 93 ? -4.163 -0.274 -14.082 1.00 96.88 93 LEU A C 1
ATOM 749 O O . LEU A 1 93 ? -5.100 -0.363 -13.289 1.00 96.88 93 LEU A O 1
ATOM 753 N N . ALA A 1 94 ? -4.349 -0.217 -15.400 1.00 97.44 94 ALA A N 1
ATOM 754 C CA . ALA A 1 94 ? -5.668 -0.317 -16.014 1.00 97.44 94 ALA A CA 1
ATOM 755 C C . ALA A 1 94 ? -6.313 -1.692 -15.764 1.00 97.44 94 ALA A C 1
ATOM 757 O O . ALA A 1 94 ? -7.476 -1.753 -15.369 1.00 97.44 94 ALA A O 1
ATOM 758 N N . TYR A 1 95 ? -5.559 -2.788 -15.906 1.00 97.75 95 TYR A N 1
ATOM 759 C CA . TYR A 1 95 ? -6.055 -4.139 -15.628 1.00 97.75 95 TYR A CA 1
ATOM 760 C C . TYR A 1 95 ? -6.421 -4.347 -14.155 1.00 97.75 95 TYR A C 1
ATOM 762 O O . TYR A 1 95 ? -7.474 -4.915 -13.871 1.00 97.75 95 TYR A O 1
ATOM 770 N N . VAL A 1 96 ? -5.604 -3.858 -13.215 1.00 96.88 96 VAL A N 1
ATOM 771 C CA . VAL A 1 96 ? -5.908 -3.926 -11.774 1.00 96.88 96 VAL A CA 1
ATOM 772 C C . VAL A 1 96 ? -7.192 -3.161 -11.451 1.00 96.88 96 VAL A C 1
ATOM 774 O O . VAL A 1 96 ? -8.055 -3.695 -10.756 1.00 96.88 96 VAL A O 1
ATOM 777 N N . LYS A 1 97 ? -7.365 -1.953 -12.007 1.00 95.06 97 LYS A N 1
ATOM 778 C CA . LYS A 1 97 ? -8.608 -1.170 -11.869 1.00 95.06 97 LYS A CA 1
ATOM 779 C C . LYS A 1 97 ? -9.822 -1.871 -12.480 1.00 95.06 97 LYS A C 1
ATOM 781 O O . LYS A 1 97 ? -10.920 -1.740 -11.958 1.00 95.06 97 LYS A O 1
ATOM 786 N N . ALA A 1 98 ? -9.625 -2.644 -13.545 1.00 96.25 98 ALA A N 1
ATOM 787 C CA . ALA A 1 98 ? -10.656 -3.483 -14.155 1.00 96.25 98 ALA A CA 1
ATOM 788 C C . ALA A 1 98 ? -10.897 -4.808 -13.402 1.00 96.25 98 ALA A C 1
ATOM 790 O O . ALA A 1 98 ? -11.534 -5.711 -13.936 1.00 96.25 98 ALA A O 1
ATOM 791 N N . HIS A 1 99 ? -10.371 -4.954 -12.183 1.00 94.81 99 HIS A N 1
ATOM 792 C CA . HIS A 1 99 ? -10.442 -6.162 -11.360 1.00 94.81 99 HIS A CA 1
ATOM 793 C C . HIS A 1 99 ? -9.755 -7.416 -11.948 1.00 94.81 99 HIS A C 1
ATOM 795 O O . HIS A 1 99 ? -9.952 -8.529 -11.462 1.00 94.81 99 HIS A O 1
ATOM 801 N N . LEU A 1 100 ? -8.886 -7.256 -12.951 1.00 95.50 100 LEU A N 1
ATOM 802 C CA . LEU A 1 100 ? -8.161 -8.341 -13.621 1.00 95.50 100 LEU A CA 1
ATOM 803 C C . LEU A 1 100 ? -6.736 -8.483 -13.065 1.00 95.50 100 LEU A C 1
ATOM 805 O O . LEU A 1 100 ? -5.755 -8.185 -13.752 1.00 95.50 100 LEU A O 1
ATOM 809 N N . LEU A 1 101 ? -6.614 -8.966 -11.821 1.00 94.75 101 LEU A N 1
ATOM 810 C CA . LEU A 1 101 ? -5.326 -9.052 -11.117 1.00 94.75 101 LEU A CA 1
ATOM 811 C C . LEU A 1 101 ? -4.250 -9.798 -11.916 1.00 94.75 101 LEU A C 1
ATOM 813 O O . LEU A 1 101 ? -3.141 -9.294 -12.033 1.00 94.75 101 LEU A O 1
ATOM 817 N N . GLY A 1 102 ? -4.562 -10.975 -12.471 1.00 95.94 102 GLY A N 1
ATOM 818 C CA . GLY A 1 102 ? -3.567 -11.806 -13.163 1.00 95.94 102 GLY A CA 1
ATOM 819 C C . GLY A 1 102 ? -2.870 -11.065 -14.308 1.00 95.94 102 GLY A C 1
ATOM 820 O O . GLY A 1 102 ? -1.644 -11.000 -14.342 1.00 95.94 102 GLY A O 1
ATOM 821 N N . ARG A 1 103 ? -3.655 -10.417 -15.181 1.00 96.50 103 ARG A N 1
ATOM 822 C CA . ARG A 1 103 ? -3.130 -9.606 -16.295 1.00 96.50 103 ARG A CA 1
ATOM 823 C C . ARG A 1 103 ? -2.414 -8.349 -15.804 1.00 96.50 103 ARG A C 1
ATOM 825 O O . ARG A 1 103 ? -1.398 -7.955 -16.367 1.00 96.50 103 ARG A O 1
ATOM 832 N N . GLY A 1 104 ? -2.933 -7.723 -14.747 1.00 97.56 104 GLY A N 1
ATOM 833 C CA . GLY A 1 104 ? -2.316 -6.541 -14.151 1.00 97.56 104 GLY A CA 1
ATOM 834 C C . GLY A 1 104 ? -0.918 -6.821 -13.607 1.00 97.56 104 GLY A C 1
ATOM 835 O O . GLY A 1 104 ? 0.037 -6.122 -13.941 1.00 97.56 104 GLY A O 1
ATOM 836 N N . ILE A 1 105 ? -0.793 -7.895 -12.831 1.00 97.62 105 ILE A N 1
ATOM 837 C CA . ILE A 1 105 ? 0.468 -8.375 -12.267 1.00 97.62 105 ILE A CA 1
ATOM 838 C C . ILE A 1 105 ? 1.448 -8.792 -13.365 1.00 97.62 105 ILE A C 1
ATOM 840 O O . ILE A 1 105 ? 2.623 -8.446 -13.280 1.00 97.62 105 ILE A O 1
ATOM 844 N N . GLU A 1 106 ? 0.982 -9.476 -14.412 1.00 97.62 106 GLU A N 1
ATOM 845 C CA . GLU A 1 106 ? 1.813 -9.825 -15.568 1.00 97.62 106 GLU A CA 1
ATOM 846 C C . GLU A 1 106 ? 2.437 -8.572 -16.201 1.00 97.62 106 GLU A C 1
ATOM 848 O O . GLU A 1 106 ? 3.660 -8.488 -16.343 1.00 97.62 106 GLU A O 1
ATOM 853 N N . LYS A 1 107 ? 1.624 -7.546 -16.480 1.00 98.19 107 LYS A N 1
ATOM 854 C CA . LYS A 1 107 ? 2.108 -6.280 -17.043 1.00 98.19 107 LYS A CA 1
ATOM 855 C C . LYS A 1 107 ? 3.039 -5.517 -16.116 1.00 98.19 107 LYS A C 1
ATOM 857 O O . LYS A 1 107 ? 4.038 -4.963 -16.579 1.00 98.19 107 LYS A O 1
ATOM 862 N N . TYR A 1 108 ? 2.784 -5.537 -14.812 1.00 98.00 108 TYR A N 1
ATOM 863 C CA . TYR A 1 108 ? 3.731 -4.981 -13.855 1.00 98.00 108 TYR A CA 1
ATOM 864 C C . TYR A 1 108 ? 5.063 -5.732 -13.841 1.00 98.00 108 TYR A C 1
ATOM 866 O O . TYR A 1 108 ? 6.109 -5.090 -13.803 1.00 98.00 108 TYR A O 1
ATOM 874 N N . HIS A 1 109 ? 5.061 -7.063 -13.919 1.00 96.88 109 HIS A N 1
ATOM 875 C CA . HIS A 1 109 ? 6.297 -7.840 -13.995 1.00 96.88 109 HIS A CA 1
ATOM 876 C C . HIS A 1 109 ? 7.061 -7.598 -15.299 1.00 96.88 109 HIS A C 1
ATOM 878 O O . HIS A 1 109 ? 8.290 -7.563 -15.276 1.00 96.88 109 HIS A O 1
ATOM 884 N N . GLU A 1 110 ? 6.374 -7.385 -16.425 1.00 96.94 110 GLU A N 1
ATOM 885 C CA . GLU A 1 110 ? 7.034 -6.948 -17.659 1.00 96.94 110 GLU A CA 1
ATOM 886 C C . GLU A 1 110 ? 7.688 -5.566 -17.505 1.00 96.94 110 GLU A C 1
ATOM 888 O O . GLU A 1 110 ? 8.794 -5.368 -18.004 1.00 96.94 110 GLU A O 1
ATOM 893 N N . ALA A 1 111 ? 7.033 -4.619 -16.824 1.00 96.75 111 ALA A N 1
ATOM 894 C CA . ALA A 1 111 ? 7.600 -3.297 -16.545 1.00 96.75 111 ALA A CA 1
ATOM 895 C C . ALA A 1 111 ? 8.794 -3.374 -15.579 1.00 96.75 111 ALA A C 1
ATOM 897 O O . ALA A 1 111 ? 9.794 -2.686 -15.771 1.00 96.75 111 ALA A O 1
ATOM 898 N N . LEU A 1 112 ? 8.722 -4.260 -14.583 1.00 95.81 112 LEU A N 1
ATOM 899 C CA . LEU A 1 112 ? 9.746 -4.440 -13.552 1.00 95.81 112 LEU A CA 1
ATOM 900 C C . LEU A 1 112 ? 11.100 -4.890 -14.124 1.00 95.81 112 LEU A C 1
ATOM 902 O O . LEU A 1 112 ? 12.128 -4.637 -13.506 1.00 95.81 112 LEU A O 1
ATOM 906 N N . LYS A 1 113 ? 11.124 -5.522 -15.307 1.00 94.56 113 LYS A N 1
ATOM 907 C CA . LYS A 1 113 ? 12.373 -5.907 -15.994 1.00 94.56 113 LYS A CA 1
ATOM 908 C C . LYS A 1 113 ? 13.245 -4.699 -16.337 1.00 94.56 113 LYS A C 1
ATOM 910 O O . LYS A 1 113 ? 14.462 -4.774 -16.224 1.00 94.56 113 LYS A O 1
ATOM 915 N N . ASP A 1 114 ? 12.607 -3.607 -16.746 1.00 92.81 114 ASP A N 1
ATOM 916 C CA . ASP A 1 114 ? 13.261 -2.363 -17.158 1.00 92.81 114 ASP A CA 1
ATOM 917 C C . ASP A 1 114 ? 13.299 -1.332 -16.002 1.00 92.81 114 ASP A C 1
ATOM 919 O O . ASP A 1 114 ? 14.100 -0.397 -16.014 1.00 92.81 114 ASP A O 1
ATOM 923 N N . LEU A 1 115 ? 12.443 -1.509 -14.986 1.00 93.31 115 LEU A N 1
ATOM 924 C CA . LEU A 1 115 ? 12.267 -0.627 -13.824 1.00 93.31 115 LEU A CA 1
ATOM 925 C C . LEU A 1 115 ? 12.392 -1.389 -12.480 1.00 93.31 115 LEU A C 1
ATOM 927 O O . LEU A 1 115 ? 11.466 -1.343 -11.668 1.00 93.31 115 LEU A O 1
ATOM 931 N N . PRO A 1 116 ? 13.502 -2.100 -12.207 1.00 91.81 116 PRO A N 1
ATOM 932 C CA . PRO A 1 116 ? 13.577 -3.054 -11.092 1.00 91.81 116 PRO A CA 1
ATOM 933 C C . PRO A 1 116 ? 13.450 -2.428 -9.696 1.00 91.81 116 PRO A C 1
ATOM 935 O O . PRO A 1 116 ? 12.937 -3.086 -8.787 1.00 91.81 116 PRO A O 1
ATOM 938 N N . ASP A 1 117 ? 13.885 -1.175 -9.541 1.00 90.12 117 ASP A N 1
ATOM 939 C CA . ASP A 1 117 ? 13.940 -0.448 -8.262 1.00 90.12 117 ASP A CA 1
ATOM 940 C C . ASP A 1 117 ? 13.049 0.802 -8.239 1.00 90.12 117 ASP A C 1
ATOM 942 O O . ASP A 1 117 ? 13.151 1.650 -7.347 1.00 90.12 117 ASP A O 1
ATOM 946 N N . GLU A 1 118 ? 12.155 0.918 -9.222 1.00 94.56 118 GLU A N 1
ATOM 947 C CA . GLU A 1 118 ? 11.183 2.003 -9.278 1.00 94.56 118 GLU A CA 1
ATOM 948 C C . GLU A 1 118 ? 10.151 1.828 -8.157 1.00 94.56 118 GLU A C 1
ATOM 950 O O . GLU A 1 118 ? 9.264 0.971 -8.221 1.00 94.56 118 GLU A O 1
ATOM 955 N N . GLY A 1 119 ? 10.292 2.623 -7.095 1.00 95.88 119 GLY A N 1
ATOM 956 C CA . GLY A 1 119 ? 9.544 2.435 -5.852 1.00 95.88 119 GLY A CA 1
ATOM 957 C C . GLY A 1 119 ? 8.035 2.563 -6.028 1.00 95.88 119 GLY A C 1
ATOM 958 O O . GLY A 1 119 ? 7.277 1.817 -5.414 1.00 95.88 119 GLY A O 1
ATOM 959 N N . GLU A 1 120 ? 7.583 3.444 -6.918 1.00 96.56 120 GLU A N 1
ATOM 960 C CA . GLU A 1 120 ? 6.158 3.615 -7.197 1.00 96.56 120 GLU A CA 1
ATOM 961 C C . GLU A 1 120 ? 5.569 2.411 -7.963 1.00 96.56 120 GLU A C 1
ATOM 963 O O . GLU A 1 120 ? 4.458 1.967 -7.662 1.00 96.56 120 GLU A O 1
ATOM 968 N N . LEU A 1 121 ? 6.316 1.802 -8.896 1.00 97.50 121 LEU A N 1
ATOM 969 C CA . LEU A 1 121 ? 5.908 0.547 -9.543 1.00 97.50 121 LEU A CA 1
ATOM 970 C C . LEU A 1 121 ? 5.832 -0.592 -8.518 1.00 97.50 121 LEU A C 1
ATOM 972 O O . LEU A 1 121 ? 4.849 -1.333 -8.485 1.00 97.50 121 LEU A O 1
ATOM 976 N N . LEU A 1 122 ? 6.839 -0.710 -7.649 1.00 98.12 122 LEU A N 1
ATOM 977 C CA . LEU A 1 122 ? 6.849 -1.691 -6.561 1.00 98.12 122 LEU A CA 1
ATOM 978 C C . LEU A 1 122 ? 5.651 -1.493 -5.618 1.00 98.12 122 LEU A C 1
ATOM 980 O O . LEU A 1 122 ? 4.999 -2.467 -5.240 1.00 98.12 122 LEU A O 1
ATOM 984 N N . PHE A 1 123 ? 5.304 -0.246 -5.290 1.00 98.31 123 PHE A N 1
ATOM 985 C CA . PHE A 1 123 ? 4.108 0.072 -4.513 1.00 98.31 123 PHE A CA 1
ATOM 986 C C . PHE A 1 123 ? 2.826 -0.351 -5.237 1.00 98.31 123 PHE A C 1
ATOM 988 O O . PHE A 1 123 ? 1.944 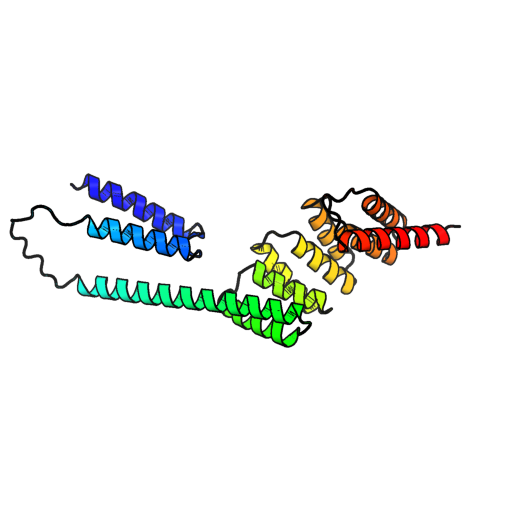-0.935 -4.608 1.00 98.31 123 PHE A O 1
ATOM 995 N N . HIS A 1 124 ? 2.709 -0.132 -6.547 1.00 97.88 124 HIS A N 1
ATOM 996 C CA . HIS A 1 124 ? 1.544 -0.585 -7.311 1.00 97.88 124 HIS A CA 1
ATOM 997 C C . HIS A 1 124 ? 1.399 -2.112 -7.322 1.00 97.88 124 HIS A C 1
ATOM 999 O O . HIS A 1 124 ? 0.296 -2.621 -7.130 1.00 97.88 124 HIS A O 1
ATOM 1005 N N . ILE A 1 125 ? 2.502 -2.854 -7.452 1.00 98.06 125 ILE A N 1
ATOM 1006 C CA . ILE A 1 125 ? 2.489 -4.320 -7.338 1.00 98.06 125 ILE A CA 1
ATOM 1007 C C . ILE A 1 125 ? 2.051 -4.747 -5.932 1.00 98.06 125 ILE A C 1
ATOM 1009 O O . ILE A 1 125 ? 1.141 -5.564 -5.778 1.00 98.06 125 ILE A O 1
ATOM 1013 N N . GLY A 1 126 ? 2.681 -4.180 -4.900 1.00 97.81 126 GLY A N 1
ATOM 1014 C CA . GLY A 1 126 ? 2.385 -4.498 -3.506 1.00 97.81 126 GLY A CA 1
ATOM 1015 C C . GLY A 1 126 ? 0.939 -4.177 -3.123 1.00 97.81 126 GLY A C 1
ATOM 1016 O O . GLY A 1 126 ? 0.246 -5.012 -2.548 1.00 97.81 126 GLY A O 1
ATOM 1017 N N . SER A 1 127 ? 0.450 -2.996 -3.498 1.00 97.38 127 SER A N 1
ATOM 1018 C CA . SER A 1 127 ? -0.926 -2.565 -3.236 1.00 97.38 127 SER A CA 1
ATOM 1019 C C . SER A 1 127 ? -1.955 -3.381 -4.018 1.00 97.38 127 SER A C 1
ATOM 1021 O O . SER A 1 127 ? -3.005 -3.693 -3.459 1.00 97.38 127 SER A O 1
ATOM 1023 N N . ALA A 1 128 ? -1.654 -3.812 -5.249 1.00 97.56 128 ALA A N 1
ATOM 1024 C CA . ALA A 1 128 ? -2.510 -4.738 -5.986 1.00 97.56 128 ALA A CA 1
ATOM 1025 C C . ALA A 1 128 ? -2.643 -6.076 -5.242 1.00 97.56 128 ALA A C 1
ATOM 1027 O O . ALA A 1 128 ? -3.757 -6.509 -4.958 1.00 97.56 128 ALA A O 1
ATOM 1028 N N . TYR A 1 129 ? -1.539 -6.707 -4.831 1.00 98.25 129 TYR A N 1
ATOM 1029 C CA . TYR A 1 129 ? -1.622 -7.940 -4.039 1.00 98.25 129 TYR A CA 1
ATOM 1030 C C . TYR A 1 129 ? -2.379 -7.746 -2.716 1.00 98.25 129 TYR A C 1
ATOM 1032 O O . TYR A 1 129 ? -3.207 -8.585 -2.356 1.00 98.25 129 TYR A O 1
ATOM 1040 N N . ALA A 1 130 ? -2.159 -6.626 -2.021 1.00 97.00 130 ALA A N 1
ATOM 1041 C CA . ALA A 1 130 ? -2.866 -6.299 -0.784 1.00 97.00 130 ALA A CA 1
ATOM 1042 C C . ALA A 1 130 ? -4.379 -6.155 -1.016 1.00 97.00 130 ALA A C 1
ATOM 1044 O O . ALA A 1 130 ? -5.189 -6.723 -0.280 1.00 97.00 130 ALA A O 1
ATOM 1045 N N . TYR A 1 131 ? -4.774 -5.439 -2.071 1.00 94.56 131 TYR A N 1
ATOM 1046 C CA . TYR A 1 131 ? -6.174 -5.226 -2.428 1.00 94.56 131 TYR A CA 1
ATOM 1047 C C . TYR A 1 131 ? -6.898 -6.555 -2.685 1.00 94.56 131 TYR A C 1
ATOM 1049 O O . TYR A 1 131 ? -7.967 -6.788 -2.127 1.00 94.56 131 TYR A O 1
ATOM 1057 N N . PHE A 1 132 ? -6.259 -7.480 -3.406 1.00 95.62 132 PHE A N 1
ATOM 1058 C CA . PHE A 1 132 ? -6.793 -8.817 -3.703 1.00 95.62 132 PHE A CA 1
ATOM 1059 C C . PHE A 1 132 ? -6.486 -9.877 -2.632 1.00 95.62 132 PHE A C 1
ATOM 1061 O O . PHE A 1 132 ? -6.453 -11.072 -2.923 1.00 95.62 132 PHE A O 1
ATOM 1068 N N . ASN A 1 133 ? -6.274 -9.447 -1.388 1.00 95.31 133 ASN A N 1
ATOM 1069 C CA . ASN A 1 133 ? -6.158 -10.325 -0.224 1.00 95.31 133 ASN A CA 1
ATOM 1070 C C . ASN A 1 133 ? -5.026 -11.360 -0.294 1.00 95.31 133 ASN A C 1
ATOM 1072 O O . ASN A 1 133 ? -5.176 -12.477 0.186 1.00 95.31 133 ASN A O 1
ATOM 1076 N N . GLN A 1 134 ? -3.884 -10.965 -0.859 1.00 97.69 134 GLN A N 1
ATOM 1077 C CA . GLN A 1 134 ? -2.644 -11.750 -0.879 1.00 97.69 134 GLN A CA 1
ATOM 1078 C C . GLN A 1 134 ? -1.529 -11.007 -0.116 1.00 97.69 134 GLN A C 1
ATOM 1080 O O . GLN A 1 134 ? -0.555 -10.551 -0.729 1.00 97.69 134 GLN A O 1
ATOM 1085 N N . PRO A 1 135 ? -1.671 -10.821 1.211 1.00 97.81 135 PRO A N 1
ATOM 1086 C CA . PRO A 1 135 ? -0.753 -10.005 2.007 1.00 97.81 135 PRO A CA 1
ATOM 1087 C C . PRO A 1 135 ? 0.690 -10.540 2.024 1.00 97.81 135 PRO A C 1
ATOM 1089 O O . PRO A 1 135 ? 1.636 -9.752 2.039 1.00 97.81 135 PRO A O 1
ATOM 1092 N N . GLU A 1 136 ? 0.886 -11.857 1.937 1.00 97.94 136 GLU A N 1
ATOM 1093 C CA . GLU A 1 136 ? 2.205 -12.500 1.912 1.00 97.94 136 GLU A CA 1
ATOM 1094 C C . GLU A 1 136 ? 3.001 -12.104 0.666 1.00 97.94 136 GLU A C 1
ATOM 1096 O O . GLU A 1 136 ? 4.210 -11.882 0.736 1.00 97.94 136 GLU A O 1
ATOM 1101 N N . LYS A 1 137 ? 2.316 -11.971 -0.479 1.00 98.06 137 LYS A N 1
ATOM 1102 C CA . LYS A 1 137 ? 2.931 -11.513 -1.731 1.00 98.06 137 LYS A CA 1
ATOM 1103 C C . LYS A 1 137 ? 3.119 -10.004 -1.756 1.00 98.06 137 LYS A C 1
ATOM 1105 O O . LYS A 1 137 ? 4.067 -9.535 -2.372 1.00 98.06 137 LYS A O 1
ATOM 1110 N N . ALA A 1 138 ? 2.246 -9.246 -1.095 1.00 98.31 138 ALA A N 1
ATOM 1111 C CA . ALA A 1 138 ? 2.293 -7.788 -1.071 1.00 98.31 138 ALA A CA 1
ATOM 1112 C C . ALA A 1 138 ? 3.504 -7.240 -0.301 1.00 98.31 138 ALA A C 1
ATOM 1114 O O . ALA A 1 138 ? 4.220 -6.367 -0.801 1.00 98.31 138 ALA A O 1
ATOM 1115 N N . LEU A 1 139 ? 3.744 -7.759 0.908 1.00 98.31 139 LEU A N 1
ATOM 1116 C CA . LEU A 1 139 ? 4.722 -7.206 1.850 1.00 98.31 139 LEU A CA 1
ATOM 1117 C C . LEU A 1 139 ? 6.151 -7.079 1.293 1.00 98.31 139 LEU A C 1
ATOM 1119 O O . LEU A 1 139 ? 6.760 -6.034 1.521 1.00 98.31 139 LEU A O 1
ATOM 1123 N N . PRO A 1 140 ? 6.719 -8.056 0.557 1.00 97.88 140 PRO A N 1
ATOM 1124 C CA . PRO A 1 140 ? 8.048 -7.904 -0.035 1.00 97.88 140 PRO A CA 1
ATOM 1125 C C . PRO A 1 140 ? 8.152 -6.708 -0.990 1.00 97.88 140 PRO A C 1
ATOM 1127 O O . PRO A 1 140 ? 9.150 -5.987 -0.961 1.00 97.88 140 PRO A O 1
ATOM 1130 N N . PHE A 1 141 ? 7.123 -6.462 -1.808 1.00 98.06 141 PHE A N 1
ATOM 1131 C CA . PHE A 1 141 ? 7.112 -5.325 -2.730 1.00 98.06 141 PHE A CA 1
ATOM 1132 C C . PHE A 1 141 ? 6.947 -3.999 -1.991 1.00 98.06 141 PHE A C 1
ATOM 1134 O O . PHE A 1 141 ? 7.678 -3.060 -2.287 1.00 98.06 141 PHE A O 1
ATOM 1141 N N . LEU A 1 142 ? 6.065 -3.933 -0.988 1.00 98.12 142 LEU A N 1
ATOM 1142 C CA . LEU A 1 142 ? 5.868 -2.729 -0.171 1.00 98.12 142 LEU A CA 1
ATOM 1143 C C . LEU A 1 142 ? 7.142 -2.349 0.609 1.00 98.12 142 LEU A C 1
ATOM 1145 O O . LEU A 1 142 ? 7.564 -1.190 0.589 1.00 98.12 142 LEU A O 1
ATOM 1149 N N . LYS A 1 143 ? 7.832 -3.343 1.183 1.00 96.88 143 LYS A N 1
ATOM 1150 C CA . LYS A 1 143 ? 9.107 -3.149 1.893 1.00 96.88 143 LYS A CA 1
ATOM 1151 C C . LYS A 1 143 ? 10.241 -2.680 0.993 1.00 96.88 143 LYS A C 1
ATOM 1153 O O . LYS A 1 143 ? 11.134 -1.991 1.478 1.00 96.88 143 LYS A O 1
ATOM 1158 N N . ARG A 1 144 ? 10.243 -3.070 -0.285 1.00 96.75 144 ARG A N 1
ATOM 1159 C CA . ARG A 1 144 ? 11.197 -2.543 -1.272 1.00 96.75 144 ARG A CA 1
ATOM 1160 C C . ARG A 1 144 ? 10.792 -1.146 -1.729 1.00 96.75 144 ARG A C 1
ATOM 1162 O O . ARG A 1 144 ? 11.641 -0.267 -1.783 1.00 96.75 144 ARG A O 1
ATOM 1169 N N . ALA A 1 145 ? 9.502 -0.926 -1.982 1.00 97.44 145 ALA A N 1
ATOM 1170 C CA . ALA A 1 145 ? 8.964 0.359 -2.415 1.00 97.44 145 ALA A CA 1
ATOM 1171 C C . ALA A 1 145 ? 9.323 1.491 -1.447 1.00 97.44 145 ALA A C 1
ATOM 1173 O O . ALA A 1 145 ? 9.803 2.529 -1.888 1.00 97.44 145 ALA A O 1
ATOM 1174 N N . ARG A 1 146 ? 9.183 1.279 -0.130 1.00 94.69 146 ARG A N 1
ATOM 1175 C CA . ARG A 1 146 ? 9.479 2.312 0.884 1.00 94.69 146 ARG A CA 1
ATOM 1176 C C . ARG A 1 146 ? 10.939 2.784 0.911 1.00 94.69 146 ARG A C 1
ATOM 1178 O O . ARG A 1 146 ? 11.222 3.802 1.530 1.00 94.69 146 ARG A O 1
ATOM 1185 N N . LEU A 1 147 ? 11.867 2.041 0.297 1.00 94.12 147 LEU A N 1
ATOM 1186 C CA . LEU A 1 147 ? 13.281 2.426 0.230 1.00 94.12 147 LEU A CA 1
ATOM 1187 C C . LEU A 1 147 ? 13.517 3.562 -0.770 1.00 94.12 147 LEU A C 1
ATOM 1189 O O . LEU A 1 147 ? 14.440 4.349 -0.586 1.00 94.12 147 LEU A O 1
ATOM 1193 N N . THR A 1 148 ? 12.700 3.640 -1.824 1.00 92.38 148 THR A N 1
ATOM 1194 C CA . THR A 1 148 ? 12.879 4.599 -2.926 1.00 92.38 148 THR A CA 1
ATOM 1195 C C . THR A 1 148 ? 11.660 5.492 -3.155 1.00 92.38 148 THR A C 1
ATOM 1197 O O . THR A 1 148 ? 11.782 6.532 -3.797 1.00 92.38 148 THR A O 1
ATOM 1200 N N . PHE A 1 149 ? 10.499 5.142 -2.597 1.00 93.56 149 PHE A N 1
ATOM 1201 C CA . PHE A 1 149 ? 9.257 5.897 -2.710 1.00 93.56 149 PHE A CA 1
ATOM 1202 C C . PHE A 1 149 ? 8.720 6.263 -1.323 1.00 93.56 149 PHE A C 1
ATOM 1204 O O . PHE A 1 149 ? 8.347 5.404 -0.527 1.00 93.56 149 PHE A O 1
ATOM 1211 N N . ASN A 1 150 ? 8.690 7.562 -1.025 1.00 93.00 150 ASN A N 1
ATOM 1212 C CA . ASN A 1 150 ? 8.226 8.087 0.256 1.00 93.00 150 ASN A CA 1
ATOM 1213 C C . ASN A 1 150 ? 6.740 8.471 0.186 1.00 93.00 150 ASN A C 1
ATOM 1215 O O . ASN A 1 150 ? 6.401 9.648 0.052 1.00 93.00 150 ASN A O 1
ATOM 1219 N N . ASP A 1 151 ? 5.851 7.481 0.277 1.00 94.88 151 ASP A N 1
ATOM 1220 C CA . ASP A 1 151 ? 4.405 7.711 0.294 1.00 94.88 151 ASP A CA 1
ATOM 1221 C C . ASP A 1 151 ? 3.726 7.024 1.488 1.00 94.88 151 ASP A C 1
ATOM 1223 O O . ASP A 1 151 ? 3.947 5.849 1.789 1.00 94.88 151 ASP A O 1
ATOM 1227 N N . LYS A 1 152 ? 2.845 7.771 2.163 1.00 95.56 152 LYS A N 1
ATOM 1228 C CA . LYS A 1 152 ? 2.058 7.302 3.317 1.00 95.56 152 LYS A CA 1
ATOM 1229 C C . LYS A 1 152 ? 1.258 6.031 3.016 1.00 95.56 152 LYS A C 1
ATOM 1231 O O . LYS A 1 152 ? 1.098 5.194 3.896 1.00 95.56 152 LYS A O 1
ATOM 1236 N N . ASN A 1 153 ? 0.769 5.873 1.784 1.00 96.69 153 ASN A N 1
ATOM 1237 C CA . ASN A 1 153 ? -0.077 4.762 1.366 1.00 96.69 153 ASN A CA 1
ATOM 1238 C C . ASN A 1 153 ? 0.674 3.429 1.383 1.00 96.69 153 ASN A C 1
ATOM 1240 O O . ASN A 1 153 ? 0.029 2.392 1.517 1.00 96.69 153 ASN A O 1
ATOM 1244 N N . ILE A 1 154 ? 2.011 3.439 1.311 1.00 98.00 154 ILE A N 1
ATOM 1245 C CA . ILE A 1 154 ? 2.820 2.229 1.488 1.00 98.00 154 ILE A CA 1
ATOM 1246 C C . ILE A 1 154 ? 2.618 1.686 2.903 1.00 98.00 154 ILE A C 1
ATOM 1248 O O . ILE A 1 154 ? 2.267 0.522 3.066 1.00 98.00 154 ILE A O 1
ATOM 1252 N N . TYR A 1 155 ? 2.744 2.543 3.918 1.00 98.12 155 TYR A N 1
ATOM 1253 C CA . TYR A 1 155 ? 2.539 2.166 5.318 1.00 98.12 155 TYR A CA 1
ATOM 1254 C C . TYR A 1 155 ? 1.087 1.780 5.612 1.00 98.12 155 TYR A C 1
ATOM 1256 O O . TYR A 1 155 ? 0.840 0.862 6.388 1.00 98.12 155 TYR A O 1
ATOM 1264 N N . ILE A 1 156 ? 0.117 2.424 4.955 1.00 98.12 156 ILE A N 1
ATOM 1265 C CA . ILE A 1 156 ? -1.289 2.005 5.034 1.00 98.12 156 ILE A CA 1
ATOM 1266 C C . ILE A 1 156 ? -1.435 0.581 4.488 1.00 98.12 156 ILE A C 1
ATOM 1268 O O . ILE A 1 156 ? -1.961 -0.285 5.180 1.00 98.12 156 ILE A O 1
ATOM 1272 N N . ALA A 1 157 ? -0.927 0.313 3.282 1.00 98.12 157 ALA A N 1
ATOM 1273 C CA . ALA A 1 157 ? -0.998 -1.006 2.663 1.00 98.12 157 ALA A CA 1
ATOM 1274 C C . ALA A 1 157 ? -0.271 -2.082 3.488 1.00 98.12 157 ALA A C 1
ATOM 1276 O O . ALA A 1 157 ? -0.812 -3.175 3.651 1.00 98.12 157 ALA A O 1
ATOM 1277 N N . GLU A 1 158 ? 0.906 -1.782 4.051 1.00 97.88 158 GLU A N 1
ATOM 1278 C CA . GLU A 1 158 ? 1.615 -2.688 4.967 1.00 97.88 158 GLU A CA 1
ATOM 1279 C C . GLU A 1 158 ? 0.780 -2.977 6.216 1.00 97.88 158 GLU A C 1
ATOM 1281 O O . GLU A 1 158 ? 0.611 -4.142 6.571 1.00 97.88 158 GLU A O 1
ATOM 1286 N N . GLY A 1 159 ? 0.200 -1.941 6.831 1.00 97.81 159 GLY A N 1
ATOM 1287 C CA . GLY A 1 159 ? -0.674 -2.075 7.993 1.00 97.81 159 GLY A CA 1
ATOM 1288 C C . GLY A 1 159 ? -1.860 -2.999 7.721 1.00 97.81 159 GLY A C 1
ATOM 1289 O O . GLY A 1 159 ? -2.088 -3.951 8.462 1.00 97.81 159 GLY A O 1
ATOM 1290 N N . LEU A 1 160 ? -2.553 -2.802 6.595 1.00 97.88 160 LEU A N 1
ATOM 1291 C CA . LEU A 1 160 ? -3.647 -3.684 6.171 1.00 97.88 160 LEU A CA 1
ATOM 1292 C C . LEU A 1 160 ? -3.173 -5.120 5.910 1.00 97.88 160 LEU A C 1
ATOM 1294 O O . LEU A 1 160 ? -3.901 -6.066 6.215 1.00 97.88 160 LEU A O 1
ATOM 1298 N N . CYS A 1 161 ? -1.980 -5.305 5.339 1.00 98.38 161 CYS A N 1
ATOM 1299 C CA . CYS A 1 161 ? -1.426 -6.639 5.121 1.00 98.38 161 CYS A CA 1
ATOM 1300 C C . CYS A 1 161 ? -1.154 -7.348 6.449 1.00 98.38 161 CYS A C 1
ATOM 1302 O O . CYS A 1 161 ? -1.590 -8.482 6.628 1.00 98.38 161 CYS A O 1
ATOM 1304 N N . TYR A 1 162 ? -0.488 -6.681 7.393 1.00 98.44 162 TYR A N 1
ATOM 1305 C CA . TYR A 1 162 ? -0.209 -7.246 8.712 1.00 98.44 162 TYR A CA 1
ATOM 1306 C C . TYR A 1 162 ? -1.485 -7.520 9.510 1.00 98.44 162 TYR A C 1
ATOM 1308 O O . TYR A 1 162 ? -1.600 -8.588 10.104 1.00 98.44 162 TYR A O 1
ATOM 1316 N N . TYR A 1 163 ? -2.479 -6.630 9.443 1.00 97.81 163 TYR A N 1
ATOM 1317 C CA . TYR A 1 163 ? -3.796 -6.852 10.042 1.00 97.81 163 TYR A CA 1
ATOM 1318 C C . TYR A 1 163 ? -4.437 -8.152 9.536 1.00 97.81 163 TYR A C 1
ATOM 1320 O O . TYR A 1 163 ? -4.929 -8.955 10.326 1.00 97.81 163 TYR A O 1
ATOM 1328 N N . ARG A 1 164 ? -4.403 -8.392 8.217 1.00 96.56 164 ARG A N 1
ATOM 1329 C CA . ARG A 1 164 ? -4.966 -9.605 7.596 1.00 96.56 164 ARG A CA 1
ATOM 1330 C C . ARG A 1 164 ? -4.197 -10.870 7.962 1.00 96.56 164 ARG A C 1
ATOM 1332 O O . ARG A 1 164 ? -4.801 -11.930 8.062 1.00 96.56 164 ARG A O 1
ATOM 1339 N N . LEU A 1 165 ? -2.893 -10.742 8.190 1.00 97.31 165 LEU A N 1
ATOM 1340 C CA . LEU A 1 165 ? -2.036 -11.818 8.690 1.00 97.31 165 LEU A CA 1
ATOM 1341 C C . LEU A 1 165 ? -2.193 -12.064 10.201 1.00 97.31 165 LEU A C 1
ATOM 1343 O O . LEU A 1 165 ? -1.611 -13.012 10.718 1.00 97.31 165 LEU A O 1
ATOM 1347 N N . GLY A 1 166 ? -2.945 -11.219 10.916 1.00 96.44 166 GLY A N 1
ATOM 1348 C CA . GLY A 1 166 ? -3.090 -11.282 12.373 1.00 96.44 166 GLY A CA 1
ATOM 1349 C C . GLY A 1 166 ? -1.894 -10.727 13.154 1.00 96.44 166 GLY A C 1
ATOM 1350 O O . GLY A 1 166 ? -1.891 -10.779 14.382 1.00 96.44 166 GLY A O 1
ATOM 1351 N N . ASP A 1 167 ? -0.891 -10.160 12.478 1.00 97.81 167 ASP A N 1
ATOM 1352 C CA . ASP A 1 167 ? 0.241 -9.492 13.123 1.00 97.81 167 ASP A CA 1
ATOM 1353 C C . ASP A 1 167 ? -0.157 -8.065 13.518 1.00 97.81 167 ASP A C 1
ATOM 1355 O O . ASP A 1 167 ? 0.181 -7.067 12.874 1.00 97.81 167 ASP A O 1
ATOM 1359 N N . PHE A 1 168 ? -0.956 -7.974 14.577 1.00 97.62 168 PHE A N 1
ATOM 1360 C CA . PHE A 1 168 ? -1.527 -6.708 15.019 1.00 97.62 168 PHE A CA 1
ATOM 1361 C C . PHE A 1 168 ? -0.473 -5.707 15.503 1.00 97.62 168 PHE A C 1
ATOM 1363 O O . PHE A 1 168 ? -0.656 -4.509 15.312 1.00 97.62 168 PHE A O 1
ATOM 1370 N N . SER A 1 169 ? 0.657 -6.180 16.040 1.00 97.75 169 SER A N 1
ATOM 1371 C CA . SER A 1 169 ? 1.754 -5.309 16.474 1.00 97.75 169 SER A CA 1
ATOM 1372 C C . SER A 1 169 ? 2.367 -4.555 15.295 1.00 97.75 169 SER A C 1
ATOM 1374 O O . SER A 1 169 ? 2.498 -3.332 15.349 1.00 97.75 169 SER A O 1
ATOM 1376 N N . ARG A 1 170 ? 2.715 -5.259 14.207 1.00 98.00 170 ARG A N 1
ATOM 1377 C CA . ARG A 1 170 ? 3.264 -4.603 13.009 1.00 98.00 170 ARG A CA 1
ATOM 1378 C C . ARG A 1 170 ? 2.205 -3.815 12.247 1.00 98.00 170 ARG A C 1
ATOM 1380 O O . ARG A 1 170 ? 2.520 -2.780 11.667 1.00 98.00 170 ARG A O 1
ATOM 1387 N N . SER A 1 171 ? 0.948 -4.259 12.286 1.00 98.31 171 SER A N 1
ATOM 1388 C CA . SER A 1 171 ? -0.175 -3.485 11.750 1.00 98.31 171 SER A CA 1
ATOM 1389 C C . SER A 1 171 ? -0.268 -2.109 12.405 1.00 98.31 171 SER A C 1
ATOM 1391 O O . SER A 1 171 ? -0.325 -1.094 11.712 1.00 98.31 171 SER A O 1
ATOM 1393 N N . GLU A 1 172 ? -0.279 -2.074 13.736 1.00 98.19 172 GLU A N 1
ATOM 1394 C CA . GLU A 1 172 ? -0.365 -0.844 14.517 1.00 98.19 172 GLU A CA 1
ATOM 1395 C C . GLU A 1 172 ? 0.811 0.094 14.221 1.00 98.19 172 GLU A C 1
ATOM 1397 O O . GLU A 1 172 ? 0.597 1.260 13.889 1.00 98.19 172 GLU A O 1
ATOM 1402 N N . GLU A 1 173 ? 2.042 -0.424 14.228 1.00 98.25 173 GLU A N 1
ATOM 1403 C CA . GLU A 1 173 ? 3.245 0.355 13.916 1.00 98.25 173 GLU A CA 1
ATOM 1404 C C . GLU A 1 173 ? 3.174 1.012 12.524 1.00 98.25 173 GLU A C 1
ATOM 1406 O O . GLU A 1 173 ? 3.440 2.214 12.373 1.00 98.25 173 GLU A O 1
ATOM 1411 N N . SER A 1 174 ? 2.787 0.249 11.498 1.00 98.00 174 SER A N 1
ATOM 1412 C CA . SER A 1 174 ? 2.660 0.756 10.129 1.00 98.00 174 SER A CA 1
ATOM 1413 C C . SER A 1 174 ? 1.563 1.824 10.022 1.00 98.00 174 SER A C 1
ATOM 1415 O O . SER A 1 174 ? 1.797 2.898 9.461 1.00 98.00 174 SER A O 1
ATOM 1417 N N . LEU A 1 175 ? 0.385 1.596 10.610 1.00 98.38 175 LEU A N 1
ATOM 1418 C CA . LEU A 1 175 ? -0.724 2.558 10.568 1.00 98.38 175 LEU A CA 1
ATOM 1419 C C . LEU A 1 175 ? -0.398 3.850 11.334 1.00 98.38 175 LEU A C 1
ATOM 1421 O O . LEU A 1 175 ? -0.651 4.945 10.825 1.00 98.38 175 LEU A O 1
ATOM 1425 N N . LEU A 1 176 ? 0.232 3.749 12.507 1.00 98.12 176 LEU A N 1
ATOM 1426 C CA . LEU A 1 176 ? 0.707 4.909 13.264 1.00 98.12 176 LEU A CA 1
ATOM 1427 C C . LEU A 1 176 ? 1.790 5.674 12.502 1.00 98.12 176 LEU A C 1
ATOM 1429 O O . LEU A 1 176 ? 1.822 6.903 12.536 1.00 98.12 176 LEU A O 1
ATOM 1433 N N . THR A 1 177 ? 2.654 4.986 11.755 1.00 97.81 177 THR A N 1
ATOM 1434 C CA . THR A 1 177 ? 3.644 5.641 10.889 1.00 97.81 177 THR A CA 1
ATOM 1435 C C . THR A 1 177 ? 2.977 6.454 9.782 1.00 97.81 177 THR A C 1
ATOM 1437 O O . THR A 1 177 ? 3.338 7.617 9.590 1.00 97.81 177 THR A O 1
ATOM 1440 N N . ALA A 1 178 ? 1.934 5.923 9.135 1.00 97.62 178 ALA A N 1
ATOM 1441 C CA . ALA A 1 178 ? 1.145 6.693 8.171 1.00 97.62 178 ALA A CA 1
ATOM 1442 C C . ALA A 1 178 ? 0.516 7.951 8.806 1.00 97.62 178 ALA A C 1
ATOM 1444 O O . ALA A 1 178 ? 0.505 9.017 8.185 1.00 97.62 178 ALA A O 1
ATOM 1445 N N . LEU A 1 179 ? 0.037 7.853 10.052 1.00 96.81 179 LEU A N 1
ATOM 1446 C CA . LEU A 1 179 ? -0.519 8.987 10.801 1.00 96.81 179 LEU A CA 1
ATOM 1447 C C . LEU A 1 179 ? 0.538 10.003 11.241 1.00 96.81 179 LEU A C 1
ATOM 1449 O O . LEU A 1 179 ? 0.259 11.198 11.223 1.00 96.81 179 LEU A O 1
ATOM 1453 N N . ARG A 1 180 ? 1.758 9.570 11.574 1.00 97.38 180 ARG A N 1
ATOM 1454 C CA . ARG A 1 180 ? 2.882 10.483 11.842 1.00 97.38 180 ARG A CA 1
ATOM 1455 C C . ARG A 1 180 ? 3.247 11.298 10.604 1.00 97.38 180 ARG A C 1
ATOM 1457 O O . ARG A 1 180 ? 3.503 12.491 10.721 1.00 97.38 180 ARG A O 1
ATOM 1464 N N . MET A 1 181 ? 3.223 10.676 9.424 1.00 95.69 181 MET A N 1
ATOM 1465 C CA . MET A 1 181 ? 3.459 11.379 8.160 1.00 95.69 181 MET A CA 1
ATOM 1466 C C . MET A 1 181 ? 2.308 12.336 7.820 1.00 95.69 181 MET A C 1
ATOM 1468 O O . MET A 1 181 ? 2.541 13.467 7.402 1.00 95.69 181 MET A O 1
ATOM 1472 N N . TYR A 1 182 ? 1.059 11.885 7.984 1.00 94.38 182 TYR A N 1
ATOM 1473 C CA . TYR A 1 182 ? -0.136 12.662 7.652 1.00 94.38 182 TYR A CA 1
ATOM 1474 C C . TYR A 1 182 ? -1.192 12.554 8.764 1.00 94.38 182 TYR A C 1
ATOM 1476 O O . TYR A 1 182 ? -2.096 11.712 8.699 1.00 94.38 182 TYR A O 1
ATOM 1484 N N . PRO A 1 183 ? -1.165 13.476 9.746 1.00 93.25 183 PRO A N 1
ATOM 1485 C CA . PRO A 1 183 ? -1.999 13.385 10.944 1.00 93.25 183 PRO A CA 1
ATOM 1486 C C . PRO A 1 183 ? -3.504 13.473 10.718 1.00 93.25 183 PRO A C 1
ATOM 1488 O O . PRO A 1 183 ? -4.254 13.189 11.638 1.00 93.25 183 PRO A O 1
ATOM 1491 N N . ARG A 1 184 ? -3.990 13.858 9.533 1.00 92.00 184 ARG A N 1
ATOM 1492 C CA . ARG A 1 184 ? -5.432 14.008 9.244 1.00 92.00 184 ARG A CA 1
ATOM 1493 C C . ARG A 1 184 ? -6.032 12.863 8.423 1.00 92.00 184 ARG A C 1
ATOM 1495 O O . ARG A 1 184 ? -7.164 12.981 7.967 1.00 92.00 184 ARG A O 1
ATOM 1502 N N . LEU A 1 185 ? -5.294 11.773 8.200 1.00 92.75 185 LEU A N 1
ATOM 1503 C CA . LEU A 1 185 ? -5.827 10.621 7.471 1.00 92.75 185 LEU A CA 1
ATOM 1504 C C . LEU A 1 185 ? -6.889 9.883 8.292 1.00 92.75 185 LEU A C 1
ATOM 1506 O O . LEU A 1 185 ? -6.652 9.518 9.442 1.00 92.75 185 LEU A O 1
ATOM 1510 N N . LEU A 1 186 ? -8.041 9.618 7.680 1.00 95.12 186 LEU A N 1
ATOM 1511 C CA . LEU A 1 186 ? -9.137 8.906 8.339 1.00 95.12 186 LEU A CA 1
ATOM 1512 C C . LEU A 1 186 ? -8.978 7.386 8.240 1.00 95.12 186 LEU A C 1
ATOM 1514 O O . LEU A 1 186 ? -9.166 6.683 9.225 1.00 95.12 186 LEU A O 1
ATOM 1518 N N . LEU A 1 187 ? -8.569 6.881 7.071 1.00 94.50 187 LEU A N 1
ATOM 1519 C CA . LEU A 1 187 ? -8.483 5.441 6.813 1.00 94.50 187 LEU A CA 1
ATOM 1520 C C . LEU A 1 187 ? -7.592 4.688 7.823 1.00 94.50 187 LEU A C 1
ATOM 1522 O O . LEU A 1 187 ? -8.057 3.689 8.363 1.00 94.50 187 LEU A O 1
ATOM 1526 N N . PRO A 1 188 ? -6.365 5.142 8.160 1.00 96.81 188 PRO A N 1
ATOM 1527 C CA . PRO A 1 188 ? -5.533 4.423 9.124 1.00 96.81 188 PRO A CA 1
ATOM 1528 C C . PRO A 1 188 ? -6.135 4.404 10.531 1.00 96.81 188 PRO A C 1
ATOM 1530 O O . PRO A 1 188 ? -5.969 3.421 11.240 1.00 96.81 188 PRO A O 1
ATOM 1533 N N . ARG A 1 189 ? -6.872 5.456 10.921 1.00 97.06 189 ARG A N 1
ATOM 1534 C CA . ARG A 1 189 ? -7.590 5.495 12.205 1.00 97.06 189 ARG A CA 1
ATOM 1535 C C . ARG A 1 189 ? -8.712 4.478 12.256 1.00 97.06 189 ARG A C 1
ATOM 1537 O O . ARG A 1 189 ? -8.879 3.835 13.283 1.00 97.06 189 ARG A O 1
ATOM 1544 N N . LEU A 1 190 ? -9.451 4.323 11.157 1.00 96.75 190 LEU A N 1
ATOM 1545 C CA . LEU A 1 190 ? -10.526 3.338 11.076 1.00 96.75 190 LEU A CA 1
ATOM 1546 C C . LEU A 1 190 ? -9.962 1.921 11.236 1.00 96.75 190 LEU A C 1
ATOM 1548 O O . LEU A 1 190 ? -10.487 1.133 12.015 1.00 96.75 190 LEU A O 1
ATOM 1552 N N . TRP A 1 191 ? -8.847 1.625 10.562 1.00 97.06 191 TRP A N 1
ATOM 1553 C CA . TRP A 1 191 ? -8.175 0.333 10.704 1.00 97.06 191 TRP A CA 1
ATOM 1554 C C . TRP A 1 191 ? -7.576 0.117 12.093 1.00 97.06 191 TRP A C 1
ATOM 1556 O O . TRP A 1 191 ? -7.670 -0.994 12.602 1.00 97.06 191 TRP A O 1
ATOM 1566 N N . LEU A 1 192 ? -7.015 1.151 12.730 1.00 97.94 192 LEU A N 1
ATOM 1567 C CA . LEU A 1 192 ? -6.575 1.067 14.127 1.00 97.94 192 LEU A CA 1
ATOM 1568 C C . LEU A 1 192 ? -7.752 0.783 15.064 1.00 97.94 192 LEU A C 1
ATOM 1570 O O . LEU A 1 192 ? -7.647 -0.112 15.890 1.00 97.94 192 LEU A O 1
ATOM 1574 N N . ALA A 1 193 ? -8.886 1.469 14.902 1.00 97.06 193 ALA A N 1
ATOM 1575 C CA . ALA A 1 193 ? -10.082 1.211 15.699 1.00 97.06 193 ALA A CA 1
ATOM 1576 C C . ALA A 1 193 ? -10.564 -0.241 15.557 1.00 97.06 193 ALA A C 1
ATOM 1578 O O . ALA A 1 193 ? -10.752 -0.930 16.554 1.00 97.06 193 ALA A O 1
ATOM 1579 N N . GLU A 1 194 ? -10.702 -0.732 14.325 1.00 95.50 194 GLU A N 1
ATOM 1580 C CA . GLU A 1 194 ? -11.098 -2.116 14.044 1.00 95.50 194 GLU A CA 1
ATOM 1581 C C . GLU A 1 194 ? -10.098 -3.132 14.634 1.00 95.50 194 GLU A C 1
ATOM 1583 O O . GLU A 1 194 ? -10.477 -4.160 15.197 1.00 95.50 194 GLU A O 1
ATOM 1588 N N . MET A 1 195 ? -8.801 -2.840 14.531 1.00 97.25 195 MET A N 1
ATOM 1589 C CA . MET A 1 195 ? -7.719 -3.643 15.103 1.00 97.25 195 MET A CA 1
ATOM 1590 C C . MET A 1 195 ? -7.804 -3.686 16.628 1.00 97.25 195 MET A C 1
ATOM 1592 O O . MET A 1 195 ? -7.779 -4.771 17.213 1.00 97.25 195 MET A O 1
ATOM 1596 N N . TYR A 1 196 ? -7.997 -2.537 17.270 1.00 97.25 196 TYR A N 1
ATOM 1597 C CA . TYR A 1 196 ? -8.176 -2.429 18.711 1.00 97.25 196 TYR A CA 1
ATOM 1598 C C . TYR A 1 196 ? -9.390 -3.215 19.201 1.00 97.25 196 TYR A C 1
ATOM 1600 O O . TYR A 1 196 ? -9.235 -4.009 20.132 1.00 97.25 196 TYR A O 1
ATOM 1608 N N . LEU A 1 197 ? -10.533 -3.130 18.512 1.00 94.69 197 LEU A N 1
ATOM 1609 C CA . LEU A 1 197 ? -11.715 -3.946 18.819 1.00 94.69 197 LEU A CA 1
ATOM 1610 C C . LEU A 1 197 ? -11.418 -5.443 18.761 1.00 94.69 197 LEU A C 1
ATOM 1612 O O . LEU A 1 197 ? -11.782 -6.176 19.679 1.00 94.69 197 LEU A O 1
ATOM 1616 N N . ARG A 1 198 ? -10.708 -5.901 17.725 1.00 94.00 198 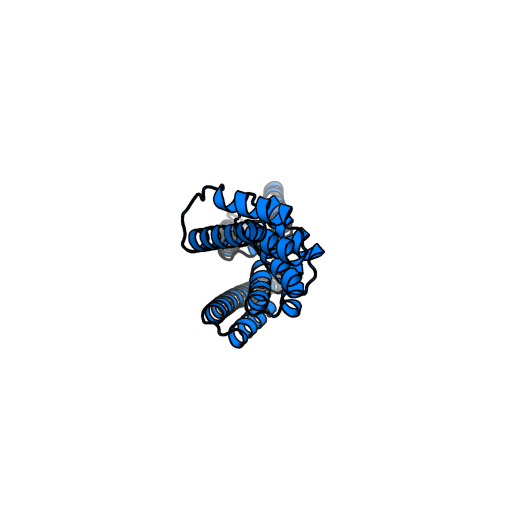ARG A N 1
ATOM 1617 C CA . ARG A 1 198 ? -10.317 -7.313 17.605 1.00 94.00 198 ARG A CA 1
ATOM 1618 C C . ARG A 1 198 ? -9.385 -7.788 18.712 1.00 94.00 198 ARG A C 1
ATOM 1620 O O . ARG A 1 198 ? -9.433 -8.958 19.071 1.00 94.00 198 ARG A O 1
ATOM 1627 N N . THR A 1 199 ? -8.546 -6.903 19.241 1.00 95.44 199 THR A N 1
ATOM 1628 C CA . THR A 1 199 ? -7.642 -7.217 20.361 1.00 95.44 199 THR A CA 1
ATOM 1629 C C . THR A 1 199 ? -8.239 -6.947 21.741 1.00 95.44 199 THR A C 1
ATOM 1631 O O . THR A 1 199 ? -7.532 -7.082 22.733 1.00 95.44 199 THR A O 1
ATOM 1634 N N . GLY A 1 200 ? -9.517 -6.562 21.827 1.00 94.25 200 GLY A N 1
ATOM 1635 C CA . GLY A 1 200 ? -10.189 -6.256 23.095 1.00 94.25 200 GLY A CA 1
ATOM 1636 C C . GLY A 1 200 ? -9.846 -4.888 23.697 1.00 94.25 200 GLY A C 1
ATOM 1637 O O . GLY A 1 200 ? -10.307 -4.576 24.789 1.00 94.25 200 GLY A O 1
ATOM 1638 N N . ARG A 1 201 ? -9.086 -4.047 22.987 1.00 95.56 201 ARG A N 1
ATOM 1639 C CA . ARG A 1 201 ? -8.681 -2.692 23.402 1.00 95.56 201 ARG A CA 1
ATOM 1640 C C . ARG A 1 201 ? -9.782 -1.676 23.092 1.00 95.56 201 ARG A C 1
ATOM 1642 O O . ARG A 1 201 ? -9.664 -0.824 22.214 1.00 95.56 201 ARG A O 1
ATOM 1649 N N . ARG A 1 202 ? -10.928 -1.837 23.751 1.00 95.12 202 ARG A N 1
ATOM 1650 C CA . ARG A 1 202 ? -12.177 -1.145 23.398 1.00 95.12 202 ARG A CA 1
ATOM 1651 C C . ARG A 1 202 ? -12.089 0.370 23.592 1.00 95.12 202 ARG A C 1
ATOM 1653 O O . ARG A 1 202 ? -12.584 1.114 22.748 1.00 95.12 202 ARG A O 1
ATOM 1660 N N . GLU A 1 203 ? -11.449 0.834 24.660 1.00 94.94 203 GLU A N 1
ATOM 1661 C CA . GLU A 1 203 ? -11.302 2.259 24.975 1.00 94.94 203 GLU A CA 1
ATOM 1662 C C . GLU A 1 203 ? -10.483 2.988 23.904 1.00 94.94 203 GLU A C 1
ATOM 1664 O O . GLU A 1 203 ? -10.904 4.031 23.399 1.00 94.94 203 GLU A O 1
ATOM 1669 N N . GLU A 1 204 ? -9.356 2.398 23.495 1.00 95.25 204 GLU A N 1
ATOM 1670 C CA . GLU A 1 204 ? -8.505 2.926 22.424 1.00 95.25 204 GLU A CA 1
ATOM 1671 C C . GLU A 1 204 ? -9.261 2.969 21.091 1.00 95.25 204 GLU A C 1
ATOM 1673 O O . GLU A 1 204 ? -9.159 3.944 20.344 1.00 95.25 204 GLU A O 1
ATOM 1678 N N . ALA A 1 205 ? -10.088 1.957 20.799 1.00 96.38 205 ALA A N 1
ATOM 1679 C CA . ALA A 1 205 ? -10.937 1.967 19.611 1.00 96.38 205 ALA A CA 1
ATOM 1680 C C . ALA A 1 205 ? -11.924 3.145 19.616 1.00 96.38 205 ALA A C 1
ATOM 1682 O O . ALA A 1 205 ? -12.040 3.851 18.614 1.00 96.38 205 ALA A O 1
ATOM 1683 N N . ILE A 1 206 ? -12.606 3.389 20.740 1.00 96.12 206 ILE A N 1
ATOM 1684 C CA . ILE A 1 206 ? -13.546 4.510 20.890 1.00 96.12 206 ILE A CA 1
ATOM 1685 C C . ILE A 1 206 ? -12.834 5.846 20.670 1.00 96.12 206 ILE A C 1
ATOM 1687 O O . ILE A 1 206 ? -13.374 6.711 19.977 1.00 96.12 206 ILE A O 1
ATOM 1691 N N . GLU A 1 207 ? -11.635 6.021 21.229 1.00 95.94 207 GLU A N 1
ATOM 1692 C CA . GLU A 1 207 ? -10.834 7.231 21.029 1.00 95.94 207 GLU A CA 1
ATOM 1693 C C . GLU A 1 207 ? -10.560 7.466 19.536 1.00 95.94 207 GLU A C 1
ATOM 1695 O O . GLU A 1 207 ? -10.887 8.532 19.005 1.00 95.94 207 GLU A O 1
ATOM 1700 N N . ARG A 1 208 ? -10.064 6.444 18.820 1.00 96.19 208 ARG A N 1
ATOM 1701 C CA . ARG A 1 208 ? -9.789 6.554 17.377 1.00 96.19 208 ARG A CA 1
ATOM 1702 C C . ARG A 1 208 ? -11.043 6.860 16.558 1.00 96.19 208 ARG A C 1
ATOM 1704 O O . ARG A 1 208 ? -10.966 7.630 15.600 1.00 96.19 208 ARG A O 1
ATOM 1711 N N . LEU A 1 209 ? -12.192 6.283 16.913 1.00 96.81 209 LEU A N 1
ATOM 1712 C CA . LEU A 1 209 ? -13.462 6.529 16.222 1.00 96.81 209 LEU A CA 1
ATOM 1713 C C . LEU A 1 209 ? -13.963 7.962 16.435 1.00 96.81 209 LEU A C 1
ATOM 1715 O O . LEU A 1 209 ? -14.401 8.600 15.477 1.00 96.81 209 LEU A O 1
ATOM 1719 N N . LYS A 1 210 ? -13.849 8.495 17.657 1.00 95.81 210 LYS A N 1
ATOM 1720 C CA . LYS A 1 210 ? -14.191 9.895 17.956 1.00 95.81 210 LYS A CA 1
ATOM 1721 C C . LYS A 1 210 ? -13.326 10.864 17.154 1.00 95.81 210 LYS A C 1
ATOM 1723 O O . LYS A 1 210 ? -13.864 11.767 16.519 1.00 95.81 210 LYS A O 1
ATOM 1728 N N . GLU A 1 211 ? -12.017 10.610 17.064 1.00 95.31 211 GLU A N 1
ATOM 1729 C CA . GLU A 1 211 ? -11.124 11.416 16.224 1.00 95.31 211 GLU A CA 1
ATOM 1730 C C . GLU A 1 211 ? -11.595 11.479 14.758 1.00 95.31 211 GLU A C 1
ATOM 1732 O O . GLU A 1 211 ? -11.544 12.540 14.137 1.00 95.31 211 GLU A O 1
ATOM 1737 N N . ILE A 1 212 ? -12.068 10.365 14.181 1.00 95.56 212 ILE A N 1
ATOM 1738 C CA . ILE A 1 212 ? -12.569 10.334 12.792 1.00 95.56 212 ILE A CA 1
ATOM 1739 C C . ILE A 1 212 ? -13.780 11.257 12.616 1.00 95.56 212 ILE A C 1
ATOM 1741 O O . ILE A 1 212 ? -13.879 11.968 11.608 1.00 95.56 212 ILE A O 1
ATOM 1745 N N . ILE A 1 213 ? -14.697 11.243 13.583 1.00 93.69 213 ILE A N 1
ATOM 1746 C CA . ILE A 1 213 ? -15.914 12.059 13.565 1.00 93.69 213 ILE A CA 1
ATOM 1747 C C . ILE A 1 213 ? -15.539 13.545 13.662 1.00 93.69 213 ILE A C 1
ATOM 1749 O O . ILE A 1 213 ? -15.994 14.342 12.830 1.00 93.69 213 ILE A O 1
ATOM 1753 N N . ASP A 1 214 ? -14.627 13.888 14.574 1.00 93.38 214 ASP A N 1
ATOM 1754 C CA . ASP A 1 214 ? -14.208 15.264 14.868 1.00 93.38 214 ASP A CA 1
ATOM 1755 C C . ASP A 1 214 ? -13.360 15.903 13.758 1.00 93.38 214 ASP A C 1
ATOM 1757 O O . ASP A 1 214 ? -13.434 17.116 13.519 1.00 93.38 214 ASP A O 1
ATOM 1761 N N . ILE A 1 215 ? -12.557 15.114 13.034 1.00 92.50 215 ILE A N 1
ATOM 1762 C CA . ILE A 1 215 ? -11.712 15.638 11.956 1.00 92.50 215 ILE A CA 1
ATOM 1763 C C . ILE A 1 215 ? -12.587 16.243 10.854 1.00 92.50 215 ILE A C 1
ATOM 1765 O O . ILE A 1 215 ? -13.333 15.554 10.155 1.00 92.50 215 ILE A O 1
ATOM 1769 N N . LYS A 1 216 ? -12.441 17.551 10.630 1.00 88.44 216 LYS A N 1
ATOM 1770 C CA . LYS A 1 216 ? -13.050 18.242 9.487 1.00 88.44 216 LYS A CA 1
ATOM 1771 C C . LYS A 1 216 ? -12.208 17.998 8.227 1.00 88.44 216 LYS A C 1
ATOM 1773 O O . LYS A 1 216 ? -11.066 18.472 8.164 1.00 88.44 21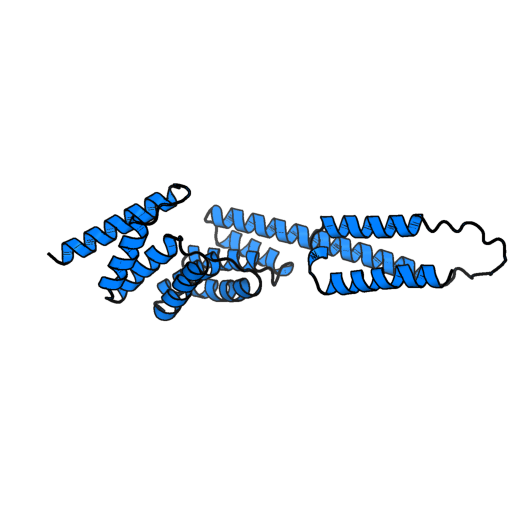6 LYS A O 1
ATOM 1778 N N . PRO A 1 217 ? -12.724 17.255 7.231 1.00 83.19 217 PRO A N 1
ATOM 1779 C CA . PRO A 1 217 ? -11.986 17.000 6.005 1.00 83.19 217 PRO A CA 1
ATOM 1780 C C . PRO A 1 217 ? -11.854 18.297 5.203 1.00 83.19 217 PRO A C 1
ATOM 1782 O O . PRO A 1 217 ? -12.775 19.109 5.158 1.00 83.19 217 PRO A O 1
ATOM 1785 N N . LYS A 1 218 ? -10.701 18.497 4.556 1.00 82.19 218 LYS A N 1
ATOM 1786 C CA . LYS A 1 218 ? -10.503 19.650 3.658 1.00 82.19 218 LYS A CA 1
ATOM 1787 C C . LYS A 1 218 ? -11.389 19.561 2.415 1.00 82.19 218 LYS A C 1
ATOM 1789 O O . LYS A 1 218 ? -11.821 20.581 1.899 1.00 82.19 218 LYS A O 1
ATOM 1794 N N . GLN A 1 219 ? -11.626 18.341 1.947 1.00 83.69 219 GLN A N 1
ATOM 1795 C CA . GLN A 1 219 ? -12.479 18.031 0.815 1.00 83.69 219 GLN A CA 1
ATOM 1796 C C . GLN A 1 219 ? -13.397 16.888 1.227 1.00 83.69 219 GLN A C 1
ATOM 1798 O O . GLN A 1 219 ? -12.930 15.873 1.742 1.00 83.69 219 GLN A O 1
ATOM 1803 N N . ILE A 1 220 ? -14.696 17.072 1.021 1.00 85.12 220 ILE A N 1
ATOM 1804 C CA . ILE A 1 220 ? -15.675 16.009 1.210 1.00 85.12 220 ILE A CA 1
ATOM 1805 C C . ILE A 1 220 ? -15.642 15.163 -0.062 1.00 85.12 220 ILE A C 1
ATOM 1807 O O . ILE A 1 220 ? -15.957 15.657 -1.141 1.00 85.12 220 ILE A O 1
ATOM 1811 N N . SER A 1 221 ? -15.208 13.915 0.074 1.00 89.25 221 SER A N 1
ATOM 1812 C CA . SER A 1 221 ? -15.323 12.883 -0.954 1.00 89.25 221 SER A CA 1
ATOM 1813 C C . SER A 1 221 ? -16.231 11.766 -0.450 1.00 89.25 221 SER A C 1
ATOM 1815 O O . SER A 1 221 ? -16.427 11.625 0.761 1.00 89.25 221 SER A O 1
ATOM 1817 N N . ASP A 1 222 ? -16.750 10.952 -1.367 1.00 89.12 222 ASP A N 1
ATOM 1818 C CA . ASP A 1 222 ? -17.583 9.801 -1.011 1.00 89.12 222 ASP A CA 1
ATOM 1819 C C . ASP A 1 222 ? -16.855 8.865 -0.036 1.00 89.12 222 ASP A C 1
ATOM 1821 O O . ASP A 1 222 ? -17.425 8.480 0.982 1.00 89.12 222 ASP A O 1
ATOM 1825 N N . ASP A 1 223 ? -15.560 8.613 -0.254 1.00 87.19 223 ASP A N 1
ATOM 1826 C CA . ASP A 1 223 ? -14.725 7.802 0.644 1.00 87.19 223 ASP A CA 1
ATOM 1827 C C . ASP A 1 223 ? -14.683 8.355 2.075 1.00 87.19 223 ASP A C 1
ATOM 1829 O O . ASP A 1 223 ? -14.763 7.610 3.051 1.00 87.19 223 ASP A O 1
ATOM 1833 N N . VAL A 1 224 ? -14.574 9.680 2.219 1.00 91.38 224 VAL A N 1
ATOM 1834 C CA . VAL A 1 224 ? -14.568 10.338 3.531 1.00 91.38 224 VAL A CA 1
ATOM 1835 C C . VAL A 1 224 ? -15.918 10.171 4.224 1.00 91.38 224 VAL A C 1
ATOM 1837 O O . VAL A 1 224 ? -15.956 9.915 5.428 1.00 91.38 224 VAL A O 1
ATOM 1840 N N . LEU A 1 225 ? -17.019 10.298 3.478 1.00 91.69 225 LEU A N 1
ATOM 1841 C CA . LEU A 1 225 ? -18.368 10.105 4.010 1.00 91.69 225 LEU A CA 1
ATOM 1842 C C . LEU A 1 225 ? -18.600 8.654 4.438 1.00 91.69 225 LEU A C 1
ATOM 1844 O O . LEU A 1 225 ? -19.178 8.428 5.501 1.00 91.69 225 LEU A O 1
ATOM 1848 N N . VAL A 1 226 ? -18.121 7.686 3.651 1.00 94.06 226 VAL A N 1
ATOM 1849 C CA . VAL A 1 226 ? -18.188 6.261 3.996 1.00 94.06 226 VAL A CA 1
ATOM 1850 C C . VAL A 1 226 ? -17.410 5.989 5.280 1.00 94.06 226 VAL A C 1
ATOM 1852 O O . VAL A 1 226 ? -17.988 5.464 6.225 1.00 94.06 226 VAL A O 1
ATOM 1855 N N . ILE A 1 227 ? -16.154 6.436 5.376 1.00 94.94 227 ILE A N 1
ATOM 1856 C CA . ILE A 1 227 ? -15.322 6.215 6.570 1.00 94.94 227 ILE A CA 1
ATOM 1857 C C . ILE A 1 227 ? -15.951 6.833 7.823 1.00 94.94 227 ILE A C 1
ATOM 1859 O O . ILE A 1 227 ? -15.950 6.210 8.883 1.00 94.94 227 ILE A O 1
ATOM 1863 N N . LYS A 1 228 ? -16.502 8.048 7.721 1.00 94.50 228 LYS A N 1
ATOM 1864 C CA . LYS A 1 228 ? -17.183 8.685 8.856 1.00 94.50 228 LYS A CA 1
ATOM 1865 C C . LYS A 1 228 ? -18.437 7.924 9.276 1.00 94.50 228 LYS A C 1
ATOM 1867 O O . LYS A 1 228 ? -18.612 7.666 10.462 1.00 94.50 228 LYS A O 1
ATOM 1872 N N . ARG A 1 229 ? -19.267 7.510 8.317 1.00 94.75 229 ARG A N 1
ATOM 1873 C CA . ARG A 1 229 ? -20.467 6.705 8.584 1.00 94.75 229 ARG A CA 1
ATOM 1874 C C . ARG A 1 229 ? -20.117 5.362 9.224 1.00 94.75 229 ARG A C 1
ATOM 1876 O O . ARG A 1 229 ? -20.806 4.923 10.143 1.00 94.75 229 ARG A O 1
ATOM 1883 N N . ASP A 1 230 ? -19.062 4.710 8.744 1.00 94.56 230 ASP A N 1
ATOM 1884 C CA . ASP A 1 230 ? -18.582 3.449 9.305 1.00 94.56 230 ASP A CA 1
ATOM 1885 C C . ASP A 1 230 ? -18.077 3.653 10.734 1.00 94.56 230 ASP A C 1
ATOM 1887 O O . ASP A 1 230 ? -18.417 2.867 11.620 1.00 94.56 230 ASP A O 1
ATOM 1891 N N . ALA A 1 231 ? -17.362 4.752 10.992 1.00 95.56 231 ALA A N 1
ATOM 1892 C CA . ALA A 1 231 ? -16.919 5.094 12.334 1.00 95.56 231 ALA A CA 1
ATOM 1893 C C . ALA A 1 231 ? -18.091 5.350 13.298 1.00 95.56 231 ALA A C 1
ATOM 1895 O O . ALA A 1 231 ? -18.092 4.825 14.410 1.00 95.56 231 ALA A O 1
ATOM 1896 N N . GLU A 1 232 ? -19.120 6.087 12.871 1.00 95.38 232 GLU A N 1
ATOM 1897 C CA . GLU A 1 232 ? -20.343 6.316 13.656 1.00 95.38 232 GLU A CA 1
ATOM 1898 C C . GLU A 1 232 ? -21.088 5.009 13.952 1.00 95.38 232 GLU A C 1
ATOM 1900 O O . GLU A 1 232 ? -21.535 4.777 15.078 1.00 95.38 232 GLU A O 1
ATOM 1905 N N . ARG A 1 233 ? -21.202 4.127 12.952 1.00 94.62 233 ARG A N 1
ATOM 1906 C CA . ARG A 1 233 ? -21.850 2.820 13.104 1.00 94.62 233 ARG A CA 1
ATOM 1907 C C . ARG A 1 233 ? -21.103 1.944 14.107 1.00 94.62 233 ARG A C 1
ATOM 1909 O O . ARG A 1 233 ? -21.746 1.339 14.966 1.00 94.62 233 ARG A O 1
ATOM 1916 N N . LEU A 1 234 ? -19.776 1.871 13.995 1.00 93.75 234 LEU A N 1
ATOM 1917 C CA . LEU A 1 234 ? -18.936 1.121 14.926 1.00 93.75 234 LEU A CA 1
ATOM 1918 C C . LEU A 1 234 ? -19.049 1.699 16.334 1.00 93.75 234 LEU A C 1
ATOM 1920 O O . LEU A 1 234 ? -19.316 0.951 17.270 1.00 93.75 234 LEU A O 1
ATOM 1924 N N . LEU A 1 235 ? -18.947 3.021 16.479 1.00 94.56 235 LEU A N 1
ATOM 1925 C CA . LEU A 1 235 ? -19.061 3.687 17.772 1.00 94.56 235 LEU A CA 1
ATOM 1926 C C . LEU A 1 235 ? -20.407 3.389 18.440 1.00 94.56 235 LEU A C 1
ATOM 1928 O O . LEU A 1 235 ? -20.426 2.993 19.601 1.00 94.56 235 LEU A O 1
ATOM 1932 N N . LYS A 1 236 ? -21.516 3.491 17.698 1.00 93.88 236 LYS A N 1
ATOM 1933 C CA . LYS A 1 236 ? -22.854 3.178 18.216 1.00 93.88 236 LYS A CA 1
ATOM 1934 C C . LYS A 1 236 ? -22.972 1.724 18.672 1.00 93.88 236 LYS A C 1
ATOM 1936 O O . LYS A 1 236 ? -23.542 1.455 19.725 1.00 93.88 236 LYS A O 1
ATOM 1941 N N . ARG A 1 237 ? -22.440 0.781 17.886 1.00 92.31 237 ARG A N 1
ATOM 1942 C CA . ARG A 1 237 ? -22.441 -0.644 18.245 1.00 92.31 237 ARG A CA 1
ATOM 1943 C C . ARG A 1 237 ? -21.695 -0.879 19.558 1.00 92.31 237 ARG A C 1
ATOM 1945 O O . ARG A 1 237 ? -22.184 -1.602 20.414 1.00 92.31 237 ARG A O 1
ATOM 1952 N N . ILE A 1 238 ? -20.543 -0.233 19.715 1.00 90.19 238 ILE A N 1
ATOM 1953 C CA . ILE A 1 238 ? -19.719 -0.339 20.916 1.00 90.19 238 ILE A CA 1
ATOM 1954 C C . ILE A 1 238 ? -20.442 0.279 22.122 1.00 90.19 238 ILE A C 1
ATOM 1956 O O . ILE A 1 238 ? -20.429 -0.290 23.205 1.00 90.19 238 ILE A O 1
ATOM 1960 N N . THR A 1 239 ? -21.099 1.425 21.982 1.00 86.69 239 THR A N 1
ATOM 1961 C CA . THR A 1 239 ? -21.792 2.037 23.126 1.00 86.69 239 THR A CA 1
ATOM 1962 C C . THR A 1 239 ? -23.027 1.244 23.556 1.00 86.69 239 THR A C 1
ATOM 1964 O O . THR A 1 239 ? -23.233 1.076 24.746 1.00 86.69 239 THR A O 1
ATOM 1967 N N . CYS A 1 240 ? -23.799 0.681 22.618 1.00 82.56 240 CYS A N 1
ATOM 1968 C CA . CYS A 1 240 ? -25.001 -0.101 22.946 1.00 82.56 240 CYS A CA 1
ATOM 1969 C C . CYS A 1 240 ? -24.720 -1.464 23.600 1.00 82.56 240 CYS A C 1
ATOM 1971 O O . CYS A 1 240 ? -25.629 -2.064 24.148 1.00 82.56 240 CYS A O 1
ATOM 1973 N N . GLU A 1 241 ? -23.502 -1.989 23.494 1.00 73.56 241 GLU A N 1
ATOM 1974 C CA . GLU A 1 241 ? -23.086 -3.225 24.175 1.00 73.56 241 GLU A CA 1
ATOM 1975 C C . GLU A 1 241 ? -22.651 -2.977 25.638 1.00 73.56 241 GLU A C 1
ATOM 1977 O O . GLU A 1 241 ? -22.356 -3.937 26.344 1.00 73.56 241 GLU A O 1
ATOM 1982 N N . ILE A 1 242 ? -22.529 -1.713 26.067 1.00 62.56 242 ILE A N 1
ATOM 1983 C CA . ILE A 1 242 ? -22.110 -1.326 27.429 1.00 62.56 242 ILE A CA 1
ATOM 1984 C C . ILE A 1 242 ? -23.325 -1.082 28.347 1.00 62.56 242 ILE A C 1
ATOM 1986 O O . ILE A 1 242 ? -23.182 -1.195 29.565 1.00 62.56 242 ILE A O 1
ATOM 1990 N N . ASP A 1 243 ? -24.485 -0.770 27.761 1.00 50.44 243 ASP A N 1
ATOM 1991 C CA . ASP A 1 243 ? -25.771 -0.562 28.447 1.00 50.44 243 ASP A CA 1
ATOM 1992 C C . ASP A 1 243 ? -26.529 -1.887 28.653 1.00 50.44 243 ASP A C 1
ATOM 1994 O O . ASP A 1 243 ? -27.139 -2.056 29.735 1.00 50.44 243 ASP A O 1
#

Foldseek 3Di:
DVVVCVVVVVVVVVVVVVCVVDPPCLPVVVVVVVVVVVVVVVVVPPDDDDPDDDPPPPVPVVVVVVVVVVVVVVVVVLNVLLVQLVVLQVVLVVCLVVVNNVSSLVSLVSSCVSVVQQLVSLQVNLLSCLVVLNLVRNVVSLVSSVVPPPDLVSLVSNLSSCVSVVVLVSNLVSLVVSCVVPVLDLSSLLSNLVSCVVVVVNVSSLVSLVSLLPRDDPDDDPVSVVSNVSSVVVNVVSVVVVD

Secondary structure (DSSP, 8-state):
-HHHHHHHHHHHHHHHHHHHHS-GGGSHHHHHHHHHHHHHHHHT-------S-----GGGHHHHHHHHHHHHHHHHHHHHHHHHHHHHHHHHHHHHHTT-HHHHHHHHHHHHTT-TT-HHHHHHHHHHHHHTT-HHHHHHHHHHHHHH---HHHHHHHHHHHHHTT-HHHHHHHHHHHHHH-TT-SHHHHHHHHHHHHTT-HHHHHHHHHHHHH---SS--HHHHHHHHHHHHHHHHHHHTT-

Radius of gyration: 27.98 Å; chains: 1; bounding box: 76×44×70 Å

pLDDT: mean 82.73, std 19.44, range [30.66, 98.44]

Sequence (243 aa):
MRLVIDGVCMPLVVVIFHSFVDNPLRNVAVGVIFTFMVALVSLNLKVRNLERSVSFTFKNIFPHRIFSGLLVVYMVYNSVALSRAYIRWREGLAYVKAHLLGRGIEKYHEALKDLPDEGELLFHIGSAYAYFNQPEKALPFLKRARLTFNDKNIYIAEGLCYYRLGDFSRSEESLLTALRMYPRLLLPRLWLAEMYLRTGRREEAIERLKEIIDIKPKQISDDVLVIKRDAERLLKRITCEID